Protein 3V9M (pdb70)

B-factor: mean 18.94, std 10.43, range [4.19, 81.64]

Sequence (236 aa):
NLIQFGNMIQCANKGSRPSLDYADYGCYCGWGGSGTPVDELDRCCQVHDNCYEQAGKKGCFPKLTLYSWKCTGNVPTCNSKPGCKSFVCACDAAAAKCFAKAPYKKENYNIDTKKRCKNLIQFGNMIQCANKGSRPSLDYADYGCYCGWGGSGTPVDELDRCCQVHDNCYEQAGKKGCFPKLTLYSWKCTGNVPTCNSKPGCKSFVCACDAAAAKCFAKAPYKKENYNIDTKKRCK

Structure (mmCIF, N/CA/C/O backbone):
data_3V9M
#
_entry.id   3V9M
#
_cell.length_a   82.380
_cell.length_b   82.380
_cell.length_c   28.900
_cell.angle_alpha   90.00
_cell.angle_beta   90.00
_cell.angle_gamma   120.00
#
_symmetry.space_group_name_H-M   'P 31'
#
loop_
_entity.id
_entity.type
_entity.pdbx_description
1 polymer 'Phospholipase A2 isozyme PA-11'
2 non-polymer 1,2-ETHANEDIOL
3 non-polymer 'SULFATE ION'
4 non-polymer 'CALCIUM ION'
5 non-polymer DI(HYDROXYETHYL)ETHER
6 water water
#
loop_
_atom_site.group_PDB
_atom_site.id
_atom_site.type_symbol
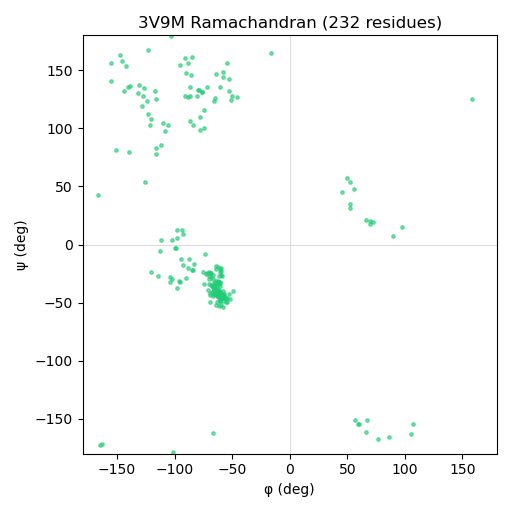_atom_site.label_atom_id
_atom_site.label_alt_id
_atom_site.label_comp_id
_atom_site.label_asym_id
_atom_site.label_entity_id
_atom_site.label_seq_id
_atom_site.pdbx_PDB_ins_code
_atom_site.Cartn_x
_atom_site.Cartn_y
_atom_site.Cartn_z
_atom_site.occupancy
_atom_site.B_iso_or_equiv
_atom_site.auth_seq_id
_atom_site.auth_comp_id
_atom_site.auth_asym_id
_atom_site.auth_atom_id
_atom_site.pdbx_PDB_model_num
ATOM 1 N N . ASN A 1 1 ? 1.819 17.547 2.869 1.00 11.36 1 ASN A N 1
ATOM 2 C CA . ASN A 1 1 ? 1.322 17.747 4.228 1.00 11.86 1 ASN A CA 1
ATOM 3 C C . ASN A 1 1 ? 1.903 19.025 4.832 1.00 13.25 1 ASN A C 1
ATOM 4 O O . ASN A 1 1 ? 2.778 19.651 4.225 1.00 13.34 1 ASN A O 1
ATOM 9 N N . LEU A 1 2 ? 1.424 19.429 6.009 1.00 10.75 2 LEU A N 1
ATOM 10 C CA . LEU A 1 2 ? 1.827 20.725 6.553 1.00 14.09 2 LEU A CA 1
ATOM 11 C C . LEU A 1 2 ? 3.337 20.857 6.793 1.00 13.03 2 LEU A C 1
ATOM 12 O O . LEU A 1 2 ? 3.893 21.934 6.605 1.00 15.49 2 LEU A O 1
ATOM 17 N N . ILE A 1 3 ? 3.997 19.778 7.211 1.00 12.90 3 ILE A N 1
ATOM 18 C CA . ILE A 1 3 ? 5.460 19.806 7.351 1.00 9.83 3 ILE A CA 1
ATOM 19 C C . ILE A 1 3 ? 6.167 20.108 6.013 1.00 9.51 3 ILE A C 1
ATOM 20 O O . ILE A 1 3 ? 7.062 20.954 5.945 1.00 10.90 3 ILE A O 1
ATOM 25 N N . GLN A 1 4 ? 5.781 19.397 4.960 1.00 11.85 4 GLN A N 1
ATOM 26 C CA . GLN A 1 4 ? 6.311 19.660 3.623 1.00 11.79 4 GLN A CA 1
ATOM 27 C C . GLN A 1 4 ? 6.087 21.104 3.163 1.00 13.57 4 GLN A C 1
ATOM 28 O O . GLN A 1 4 ? 6.982 21.732 2.591 1.00 10.24 4 GLN A O 1
ATOM 34 N N . PHE A 1 5 ? 4.891 21.626 3.425 1.00 9.37 5 PHE A N 1
ATOM 35 C CA . PHE A 1 5 ? 4.557 23.002 3.103 1.00 8.88 5 PHE A CA 1
ATOM 36 C C . PHE A 1 5 ? 5.526 23.954 3.806 1.00 10.48 5 PHE A C 1
ATOM 37 O O . PHE A 1 5 ? 5.998 24.917 3.213 1.00 8.93 5 PHE A O 1
ATOM 45 N N . GLY A 1 6 ? 5.813 23.689 5.074 1.00 11.40 6 GLY A N 1
ATOM 46 C CA . GLY A 1 6 ? 6.771 24.496 5.798 1.00 11.62 6 GLY A CA 1
ATOM 47 C C . GLY A 1 6 ? 8.125 24.406 5.124 1.00 12.45 6 GLY A C 1
ATOM 48 O O . GLY A 1 6 ? 8.852 25.385 5.021 1.00 9.91 6 GLY A O 1
ATOM 49 N N . ASN A 1 7 ? 8.477 23.220 4.654 1.00 9.82 7 ASN A N 1
ATOM 50 C CA . ASN A 1 7 ? 9.747 23.078 3.960 1.00 11.39 7 ASN A CA 1
ATOM 51 C C . ASN A 1 7 ? 9.757 23.854 2.643 1.00 9.63 7 ASN A C 1
ATOM 52 O O . ASN A 1 7 ? 10.782 24.431 2.263 1.00 14.07 7 ASN A O 1
ATOM 57 N N . MET A 1 8 ? 8.609 23.902 1.965 1.00 9.78 8 MET A N 1
ATOM 58 C CA . MET A 1 8 ? 8.507 24.654 0.713 1.00 6.52 8 MET A CA 1
ATOM 59 C C . MET A 1 8 ? 8.672 26.144 0.965 1.00 15.95 8 MET A C 1
ATOM 60 O O . MET A 1 8 ? 9.273 26.864 0.168 1.00 9.98 8 MET A O 1
ATOM 65 N N . ILE A 1 9 ? 8.084 26.621 2.052 1.00 12.28 9 ILE A N 1
ATOM 66 C CA . ILE A 1 9 ? 8.201 28.027 2.397 1.00 11.33 9 ILE A CA 1
ATOM 67 C C . ILE A 1 9 ? 9.671 28.430 2.563 1.00 12.49 9 ILE A C 1
ATOM 68 O O . ILE A 1 9 ? 10.111 29.451 2.023 1.00 14.09 9 ILE A O 1
ATOM 73 N N . GLN A 1 10 ? 10.439 27.601 3.272 1.00 9.52 10 GLN A N 1
ATOM 74 C CA . GLN A 1 10 ? 11.868 27.845 3.467 1.00 11.81 10 GLN A CA 1
ATOM 75 C C . GLN A 1 10 ? 12.616 27.770 2.142 1.00 15.77 10 GLN A C 1
ATOM 76 O O . GLN A 1 10 ? 13.587 28.496 1.916 1.00 14.24 10 GLN A O 1
ATOM 82 N N . CYS A 1 11 ? 12.160 26.884 1.261 1.00 11.14 11 CYS A N 1
ATOM 83 C CA . CYS A 1 11 ? 12.767 26.745 -0.053 1.00 11.61 11 CYS A CA 1
ATOM 84 C C . CYS A 1 11 ? 12.659 28.041 -0.852 1.00 13.32 11 CYS A C 1
ATOM 85 O O . CYS A 1 11 ? 13.652 28.556 -1.366 1.00 17.31 11 CYS A O 1
ATOM 88 N N . ALA A 1 12 ? 11.439 28.555 -0.951 1.00 12.77 12 ALA A N 1
ATOM 89 C CA . ALA A 1 12 ? 11.143 29.734 -1.751 1.00 14.24 12 ALA A CA 1
ATOM 90 C C . ALA A 1 12 ? 11.712 31.035 -1.187 1.00 15.50 12 ALA A C 1
ATOM 91 O O . ALA A 1 12 ? 12.084 31.926 -1.947 1.00 17.41 12 ALA A O 1
ATOM 93 N N . ASN A 1 13 ? 11.775 31.153 0.139 1.00 11.44 13 ASN A N 1
ATOM 94 C CA . ASN A 1 13 ? 12.279 32.384 0.760 1.00 15.87 13 ASN A CA 1
ATOM 95 C C . ASN A 1 13 ? 13.752 32.312 1.183 1.00 17.88 13 ASN A C 1
ATOM 96 O O . ASN A 1 13 ? 14.237 33.174 1.924 1.00 19.53 13 ASN A O 1
ATOM 101 N N . LYS A 1 14 ? 14.450 31.283 0.709 1.00 16.36 14 LYS A N 1
ATOM 102 C CA . LYS A 1 14 ? 15.868 31.090 1.016 1.00 21.14 14 LYS A CA 1
ATOM 103 C C . LYS A 1 14 ? 16.146 31.126 2.518 1.00 21.12 14 LYS A C 1
ATOM 104 O O . LYS A 1 14 ? 17.219 31.550 2.956 1.00 21.16 14 LYS A O 1
ATOM 110 N N . GLY A 1 15 ? 15.166 30.675 3.295 1.00 16.89 15 GLY A N 1
ATOM 111 C CA . GLY A 1 15 ? 15.297 30.545 4.733 1.00 16.91 15 GLY A CA 1
ATOM 112 C C . GLY A 1 15 ? 15.292 31.872 5.466 1.00 22.12 15 GLY A C 1
ATOM 113 O O . GLY A 1 15 ? 15.732 31.954 6.611 1.00 26.60 15 GLY A O 1
ATOM 114 N N . SER A 1 16 ? 14.783 32.914 4.817 1.00 20.69 16 SER A N 1
ATOM 115 C CA . SER A 1 16 ? 14.852 34.256 5.388 1.00 17.83 16 SER A CA 1
ATOM 116 C C . SER A 1 16 ? 13.861 34.482 6.528 1.00 17.33 16 SER A C 1
ATOM 117 O O . SER A 1 16 ? 14.072 35.340 7.378 1.00 22.01 16 SER A O 1
ATOM 120 N N . ARG A 1 17 ? 12.784 33.705 6.554 1.00 15.62 17 ARG A N 1
ATOM 121 C CA . ARG A 1 17 ? 11.778 33.842 7.597 1.00 16.89 17 ARG A CA 1
ATOM 122 C C . ARG A 1 17 ? 11.203 32.487 7.999 1.00 16.17 17 ARG A C 1
ATOM 123 O O . ARG A 1 17 ? 10.823 31.691 7.142 1.00 16.58 17 ARG A O 1
ATOM 131 N N . PRO A 1 18 ? 11.131 32.222 9.311 1.00 16.07 18 PRO A N 1
ATOM 132 C CA . PRO A 1 18 ? 10.612 30.936 9.803 1.00 18.56 18 PRO A CA 1
ATOM 133 C C . PRO A 1 18 ? 9.187 30.664 9.335 1.00 14.91 18 PRO A C 1
ATOM 134 O O . PRO A 1 18 ? 8.387 31.585 9.152 1.00 15.78 18 PRO A O 1
ATOM 138 N N . SER A 1 19 ? 8.870 29.388 9.142 1.00 17.61 19 SER A N 1
ATOM 139 C CA . SER A 1 19 ? 7.563 28.992 8.636 1.00 14.94 19 SER A CA 1
ATOM 140 C C . SER A 1 19 ? 6.442 29.328 9.611 1.00 14.50 19 SER A C 1
ATOM 141 O O . SER A 1 19 ? 5.328 29.681 9.208 1.00 14.26 19 SER A O 1
ATOM 144 N N . LEU A 1 20 ? 6.740 29.210 10.902 1.00 12.73 20 LEU A N 1
ATOM 145 C CA . LEU A 1 20 ? 5.740 29.457 11.927 1.00 12.50 20 LEU A CA 1
ATOM 146 C C . LEU A 1 20 ? 5.191 30.884 11.874 1.00 9.05 20 LEU A C 1
ATOM 147 O O . LEU A 1 20 ? 4.070 31.137 12.313 1.00 11.75 20 LEU A O 1
ATOM 152 N N . ASP A 1 21 ? 5.966 31.811 11.313 1.00 13.77 21 ASP A N 1
ATOM 153 C CA . ASP A 1 21 ? 5.546 33.212 11.244 1.00 12.19 21 ASP A CA 1
ATOM 154 C C . ASP A 1 21 ? 4.296 33.376 10.369 1.00 14.94 21 ASP A C 1
ATOM 155 O O . ASP A 1 21 ? 3.598 34.401 10.444 1.00 12.34 21 ASP A O 1
ATOM 160 N N . TYR A 1 22 ? 4.032 32.362 9.543 1.00 12.64 22 TYR A N 1
ATOM 161 C CA . TYR A 1 22 ? 2.920 32.379 8.592 1.00 9.79 22 TYR A CA 1
ATOM 162 C C . TYR A 1 22 ? 1.726 31.547 9.057 1.00 12.87 22 TYR A C 1
ATOM 163 O O . TYR A 1 22 ? 0.746 31.410 8.335 1.00 18.50 22 TYR A O 1
ATOM 172 N N . ALA A 1 23 ? 1.799 30.992 10.259 1.00 10.32 23 ALA A N 1
ATOM 173 C CA . ALA A 1 23 ? 0.774 30.053 10.703 1.00 12.86 23 ALA A CA 1
ATOM 174 C C . ALA A 1 23 ? -0.412 30.747 11.369 1.00 13.27 23 ALA A C 1
ATOM 175 O O . ALA A 1 23 ? -1.458 30.136 11.601 1.00 15.45 23 ALA A O 1
ATOM 177 N N . ASP A 1 24 ? -0.245 32.027 11.681 1.00 15.45 24 ASP A N 1
ATOM 178 C CA . ASP A 1 24 ? -1.310 32.813 12.289 1.00 11.85 24 ASP A CA 1
ATOM 179 C C . ASP A 1 24 ? -1.118 34.265 11.874 1.00 13.32 24 ASP A C 1
ATOM 180 O O . ASP A 1 24 ? -0.567 35.082 12.614 1.00 12.65 24 ASP A O 1
ATOM 185 N N . TYR A 1 25 ? -1.573 34.586 10.669 1.00 9.74 25 TYR A N 1
ATOM 186 C CA . TYR A 1 25 ? -1.313 35.910 10.115 1.00 11.81 25 TYR A CA 1
ATOM 187 C C . TYR A 1 25 ? -2.545 36.396 9.372 1.00 10.10 25 TYR A C 1
ATOM 188 O O . TYR A 1 25 ? -3.176 35.630 8.645 1.00 8.28 25 TYR A O 1
ATOM 197 N N . GLY A 1 26 ? -2.910 37.661 9.576 1.00 10.42 26 GLY A N 1
ATOM 198 C CA . GLY A 1 26 ? -4.055 38.229 8.886 1.00 11.37 26 GLY A CA 1
ATOM 199 C C . GLY A 1 26 ? -5.332 37.443 9.127 1.00 11.98 26 GLY A C 1
ATOM 200 O O . GLY A 1 26 ? -5.505 36.801 10.171 1.00 12.29 26 GLY A O 1
ATOM 201 N N . CYS A 1 27 ? -6.220 37.483 8.140 1.00 8.79 27 CYS A N 1
ATOM 202 C CA . CYS A 1 27 ? -7.528 36.839 8.217 1.00 12.53 27 CYS A CA 1
ATOM 203 C C . CYS A 1 27 ? -7.534 35.427 7.640 1.00 12.69 27 CYS A C 1
ATOM 204 O O . CYS A 1 27 ? -8.445 34.643 7.936 1.00 11.47 27 CYS A O 1
ATOM 207 N N . TYR A 1 28 ? -6.520 35.095 6.843 1.00 10.93 28 TYR A N 1
ATOM 208 C CA . TYR A 1 28 ? -6.503 33.814 6.123 1.00 10.05 28 TYR A CA 1
ATOM 209 C C . TYR A 1 28 ? -5.346 32.854 6.393 1.00 10.33 28 TYR A C 1
ATOM 210 O O . TYR A 1 28 ? -5.476 31.659 6.134 1.00 14.24 28 TYR A O 1
ATOM 219 N N . CYS A 1 29 ? -4.214 33.368 6.859 1.00 10.28 29 CYS A N 1
ATOM 220 C CA . CYS A 1 29 ? -3.048 32.516 7.107 1.00 7.51 29 CYS A CA 1
ATOM 221 C C . CYS A 1 29 ? -3.253 31.779 8.413 1.00 10.25 29 CYS A C 1
ATOM 222 O O . CYS A 1 29 ? -3.207 32.388 9.477 1.00 11.79 29 CYS A O 1
ATOM 225 N N . GLY A 1 30 ? -3.478 30.472 8.336 1.00 10.10 30 GLY A N 1
ATOM 226 C CA . GLY A 1 30 ? -3.789 29.701 9.526 1.00 16.39 30 GLY A CA 1
ATOM 227 C C . GLY A 1 30 ? -5.250 29.295 9.557 1.00 15.92 30 GLY A C 1
ATOM 228 O O . GLY A 1 30 ? -5.894 29.176 8.512 1.00 11.45 30 GLY A O 1
ATOM 229 N N . TRP A 1 31 ? -5.785 29.068 10.754 1.00 16.22 31 TRP A N 1
ATOM 230 C CA . TRP A 1 31 ? -7.132 28.521 10.851 1.00 18.57 31 TRP A CA 1
ATOM 231 C C . TRP A 1 31 ? -8.200 29.417 10.216 1.00 23.36 31 TRP A C 1
ATOM 232 O O . TRP A 1 31 ? -9.191 28.925 9.675 1.00 17.27 31 TRP A O 1
ATOM 243 N N . GLY A 1 32 ? -7.992 30.727 10.277 1.00 28.83 32 GLY A N 1
ATOM 244 C CA . GLY A 1 32 ? -8.924 31.670 9.683 1.00 31.37 32 GLY A CA 1
ATOM 245 C C . GLY A 1 32 ? -9.204 31.392 8.213 1.00 26.97 32 GLY A C 1
ATOM 246 O O . GLY A 1 32 ? -8.413 30.749 7.522 1.00 24.33 32 GLY A O 1
ATOM 247 N N . GLY A 1 33 ? -10.352 31.864 7.741 1.00 20.23 33 GLY A N 1
ATOM 248 C CA . GLY A 1 33 ? -10.665 31.810 6.332 1.00 20.51 33 GLY A CA 1
ATOM 249 C C . GLY A 1 33 ? -11.848 32.676 5.949 1.00 17.82 33 GLY A C 1
ATOM 250 O O . GLY A 1 33 ? -12.665 32.253 5.139 1.00 24.73 33 GLY A O 1
ATOM 251 N N . SER A 1 34 ? -11.921 33.892 6.493 1.00 14.00 34 SER A N 1
ATOM 252 C CA . SER A 1 34 ? -13.045 34.792 6.213 1.00 17.78 34 SER A CA 1
ATOM 253 C C . SER A 1 34 ? -12.680 36.279 6.173 1.00 23.49 34 SER A C 1
ATOM 254 O O . SER A 1 34 ? -11.682 36.706 6.756 1.00 15.76 34 SER A O 1
ATOM 257 N N . GLY A 1 35 ? -13.523 37.055 5.496 1.00 17.66 35 GLY A N 1
ATOM 258 C CA . GLY A 1 35 ? -13.413 38.502 5.458 1.00 14.72 35 GLY A CA 1
ATOM 259 C C . GLY A 1 35 ? -12.480 38.986 4.367 1.00 11.5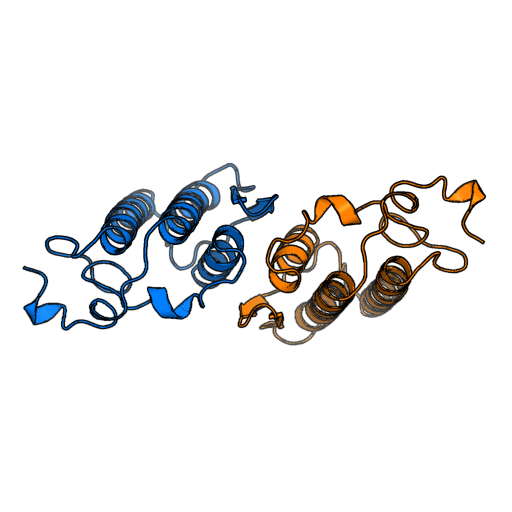0 35 GLY A C 1
ATOM 260 O O . GLY A 1 35 ? -12.110 38.231 3.470 1.00 12.65 35 GLY A O 1
ATOM 261 N N . THR A 1 36 ? -12.089 40.252 4.449 1.00 14.82 36 THR A N 1
ATOM 262 C CA . THR A 1 36 ? -11.167 40.815 3.478 1.00 15.47 36 THR A CA 1
ATOM 263 C C . THR A 1 36 ? -9.742 40.647 3.966 1.00 10.38 36 THR A C 1
ATOM 264 O O . THR A 1 36 ? -9.432 41.019 5.098 1.00 11.45 36 THR A O 1
ATOM 268 N N . PRO A 1 37 ? -8.874 40.083 3.118 1.00 11.46 37 PRO A N 1
ATOM 269 C CA . PRO A 1 37 ? -7.466 39.925 3.498 1.00 10.38 37 PRO A CA 1
ATOM 270 C C . PRO A 1 37 ? -6.863 41.275 3.842 1.00 11.45 37 PRO A C 1
ATOM 271 O O . PRO A 1 37 ? -7.198 42.284 3.222 1.00 11.53 37 PRO A O 1
ATOM 275 N N . VAL A 1 38 ? -5.979 41.293 4.828 1.00 9.29 38 VAL A N 1
ATOM 276 C CA . VAL A 1 38 ? -5.510 42.562 5.377 1.00 12.46 38 VAL A CA 1
ATOM 277 C C . VAL A 1 38 ? -4.368 43.172 4.567 1.00 13.05 38 VAL A C 1
ATOM 278 O O . VAL A 1 38 ? -4.122 44.374 4.657 1.00 11.62 38 VAL A O 1
ATOM 282 N N . ASP A 1 39 ? -3.662 42.346 3.797 1.00 10.02 39 ASP A N 1
ATOM 283 C CA . ASP A 1 39 ? -2.523 42.834 3.017 1.00 10.66 39 ASP A CA 1
ATOM 284 C C . ASP A 1 39 ? -2.119 41.860 1.912 1.00 10.97 39 ASP A C 1
ATOM 285 O O . ASP A 1 39 ? -2.821 40.887 1.664 1.00 10.73 39 ASP A O 1
ATOM 290 N N . GLU A 1 40 ? -0.996 42.119 1.245 1.00 8.63 40 GLU A N 1
ATOM 291 C CA . GLU A 1 40 ? -0.550 41.254 0.144 1.00 9.76 40 GLU A CA 1
ATOM 292 C C . GLU A 1 40 ? -0.267 39.804 0.585 1.00 12.16 40 GLU A C 1
ATOM 293 O O . GLU A 1 40 ? -0.657 38.844 -0.088 1.00 12.33 40 GLU A O 1
ATOM 299 N N . LEU A 1 41 ? 0.420 39.640 1.710 1.00 14.60 41 LEU A N 1
ATOM 300 C CA . LEU A 1 41 ? 0.682 38.300 2.203 1.00 12.89 41 LEU A CA 1
ATOM 301 C C . LEU A 1 41 ? -0.641 37.584 2.508 1.00 8.90 41 LEU A C 1
ATOM 302 O O . LEU A 1 41 ? -0.839 36.427 2.154 1.00 8.06 41 LEU A O 1
ATOM 307 N N . ASP A 1 42 ? -1.554 38.289 3.158 1.00 8.27 42 ASP A N 1
ATOM 308 C CA . ASP A 1 42 ? -2.823 37.672 3.529 1.00 7.68 42 ASP A CA 1
ATOM 309 C C . ASP A 1 42 ? -3.591 37.230 2.270 1.00 11.79 42 ASP A C 1
ATOM 310 O O . ASP A 1 42 ? -4.280 36.206 2.286 1.00 13.83 42 ASP A O 1
ATOM 315 N N . ARG A 1 43 ? -3.458 37.984 1.183 1.00 8.69 43 ARG A N 1
ATOM 316 C CA . ARG A 1 43 ? -4.069 37.569 -0.092 1.00 4.70 43 ARG A CA 1
ATOM 317 C C . ARG A 1 43 ? -3.513 36.225 -0.601 1.00 11.83 43 ARG A C 1
ATOM 318 O O . ARG A 1 43 ? -4.268 35.397 -1.115 1.00 13.40 43 ARG A O 1
ATOM 326 N N . CYS A 1 44 ? -2.211 36.005 -0.453 1.00 13.04 44 CYS A N 1
ATOM 327 C CA . CYS A 1 44 ? -1.625 34.69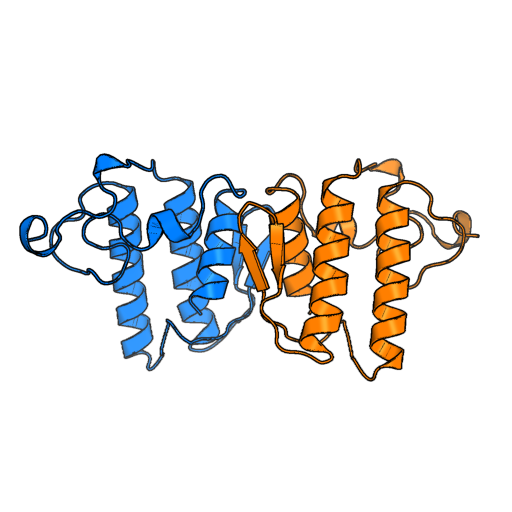5 -0.756 1.00 14.29 44 CYS A CA 1
ATOM 328 C C . CYS A 1 44 ? -2.367 33.591 -0.015 1.00 12.16 44 CYS A C 1
ATOM 329 O O . CYS A 1 44 ? -2.630 32.524 -0.566 1.00 14.19 44 CYS A O 1
ATOM 332 N N . CYS A 1 45 ? -2.693 33.841 1.252 1.00 15.15 45 CYS A N 1
ATOM 333 C CA . CYS A 1 45 ? -3.290 32.803 2.082 1.00 12.93 45 CYS A CA 1
ATOM 334 C C . CYS A 1 45 ? -4.735 32.566 1.704 1.00 9.11 45 CYS A C 1
ATOM 335 O O . CYS A 1 45 ? -5.229 31.444 1.794 1.00 12.86 45 CYS A O 1
ATOM 338 N N . GLN A 1 46 ? -5.416 33.636 1.298 1.00 11.02 46 GLN A N 1
ATOM 339 C CA . GLN A 1 46 ? -6.758 33.519 0.754 1.00 10.10 46 GLN A CA 1
ATOM 340 C C . GLN A 1 46 ? -6.781 32.596 -0.465 1.00 10.78 46 GLN A C 1
ATOM 341 O O . GLN A 1 46 ? -7.649 31.726 -0.560 1.00 13.33 46 GLN A O 1
ATOM 347 N N . VAL A 1 47 ? -5.859 32.808 -1.404 1.00 9.22 47 VAL A N 1
ATOM 348 C CA . VAL A 1 47 ? -5.748 31.951 -2.593 1.00 11.12 47 VAL A CA 1
ATOM 349 C C . VAL A 1 47 ? -5.475 30.496 -2.191 1.00 13.30 47 VAL A C 1
ATOM 350 O O . VAL A 1 47 ? -6.051 29.561 -2.752 1.00 12.50 47 VAL A O 1
ATOM 354 N N . HIS A 1 48 ? -4.590 30.315 -1.213 1.00 9.43 48 HIS A N 1
ATOM 355 C CA . HIS A 1 48 ? -4.235 28.987 -0.707 1.00 9.97 48 HIS A CA 1
ATOM 356 C C . HIS A 1 48 ? -5.419 28.293 -0.016 1.00 11.68 48 HIS A C 1
ATOM 357 O O . HIS A 1 48 ? -5.588 27.079 -0.139 1.00 11.84 48 HIS A O 1
ATOM 364 N N . ASP A 1 49 ? -6.226 29.061 0.720 1.00 8.62 49 ASP A N 1
ATOM 365 C CA . ASP A 1 49 ? -7.434 28.528 1.352 1.00 9.97 49 ASP A CA 1
ATOM 366 C C . ASP A 1 49 ? -8.396 28.049 0.261 1.00 9.16 49 ASP A C 1
ATOM 367 O O . ASP A 1 49 ? -9.015 26.983 0.377 1.00 10.32 49 ASP A O 1
ATOM 372 N N . ASN A 1 50 ? -8.538 28.852 -0.793 1.00 11.94 50 ASN A N 1
ATOM 373 C CA . ASN A 1 50 ? -9.411 28.499 -1.902 1.00 15.09 50 ASN A CA 1
ATOM 374 C C . ASN A 1 50 ? -8.929 27.201 -2.543 1.00 14.44 50 ASN A C 1
ATOM 375 O O . ASN A 1 50 ? -9.731 26.320 -2.882 1.00 13.79 50 ASN A O 1
ATOM 380 N N . CYS A 1 51 ? -7.613 27.079 -2.679 1.00 9.69 51 CYS A N 1
ATOM 381 C CA . CYS A 1 51 ? -7.004 25.901 -3.281 1.00 9.12 51 CYS A CA 1
ATOM 382 C C . CYS A 1 51 ? -7.260 24.678 -2.406 1.00 8.38 51 CYS A C 1
ATOM 383 O O . CYS A 1 51 ? -7.574 23.591 -2.896 1.00 10.53 51 CYS A O 1
ATOM 386 N N . TYR A 1 52 ? -7.151 24.863 -1.095 1.00 10.21 52 TYR A N 1
ATOM 387 C CA . TYR A 1 52 ? -7.392 23.751 -0.181 1.00 9.28 52 TYR A CA 1
ATOM 388 C C . TYR A 1 52 ? -8.856 23.325 -0.199 1.00 7.83 52 TYR A C 1
ATOM 389 O O . TYR A 1 52 ? -9.160 22.140 -0.069 1.00 11.36 52 TYR A O 1
ATOM 398 N N . GLU A 1 53 ? -9.764 24.282 -0.352 1.00 11.18 53 GLU A N 1
ATOM 399 C CA . GLU A 1 53 ? -11.180 23.950 -0.453 1.00 15.98 53 GLU A CA 1
ATOM 400 C C . GLU A 1 53 ? -11.437 23.124 -1.711 1.00 16.08 53 GLU A C 1
ATOM 401 O O . GLU A 1 53 ? -12.197 22.151 -1.689 1.00 16.33 53 GLU A O 1
ATOM 407 N N . GLN A 1 54 ? -10.790 23.507 -2.809 1.00 13.28 54 GLN A N 1
ATOM 408 C CA . GLN A 1 54 ? -10.881 22.742 -4.047 1.00 11.95 54 GLN A CA 1
ATOM 409 C C . GLN A 1 54 ? -10.329 21.320 -3.882 1.00 10.37 54 GLN A C 1
ATOM 410 O O . GLN A 1 54 ? -10.921 20.363 -4.378 1.00 11.82 54 GLN A O 1
ATOM 416 N N . ALA A 1 55 ? -9.208 21.186 -3.180 1.00 12.59 55 ALA A N 1
ATOM 417 C CA . ALA A 1 55 ? -8.620 19.871 -2.908 1.00 15.04 55 ALA A CA 1
ATOM 418 C C . ALA A 1 55 ? -9.585 18.973 -2.134 1.00 15.21 55 ALA A C 1
ATOM 419 O O . ALA A 1 55 ? -9.771 17.796 -2.468 1.00 12.94 55 ALA A O 1
ATOM 421 N N . GLY A 1 56 ? -10.198 19.536 -1.098 1.00 13.36 56 GLY A N 1
ATOM 422 C CA . GLY A 1 56 ? -11.188 18.821 -0.321 1.00 12.15 56 GLY A CA 1
ATOM 423 C C . GLY A 1 56 ? -12.314 18.333 -1.204 1.00 11.53 56 GLY A C 1
ATOM 424 O O . GLY A 1 56 ? -12.739 17.189 -1.106 1.00 11.19 56 GLY A O 1
ATOM 425 N N . LYS A 1 57 ? -12.802 19.207 -2.077 1.00 12.09 57 LYS A N 1
ATOM 426 C CA . LYS A 1 57 ? -13.915 18.847 -2.950 1.00 11.00 57 LYS A CA 1
ATOM 427 C C . LYS A 1 57 ? -13.500 17.767 -3.960 1.00 10.79 57 LYS A C 1
ATOM 428 O O . LYS A 1 57 ? -14.340 16.992 -4.424 1.00 11.75 57 LYS A O 1
ATOM 434 N N . LYS A 1 58 ? -12.204 17.718 -4.277 1.00 9.54 58 LYS A N 1
ATOM 435 C CA . LYS A 1 58 ? -11.617 16.625 -5.066 1.00 12.43 58 LYS A CA 1
ATOM 436 C C . LYS A 1 58 ? -11.496 15.337 -4.242 1.00 16.67 58 LYS A C 1
ATOM 437 O O . LYS A 1 58 ? -11.155 14.277 -4.776 1.00 22.63 58 LYS A O 1
ATOM 443 N N . GLY A 1 59 ? -11.763 15.442 -2.940 1.00 12.73 59 GLY A N 1
ATOM 444 C CA . GLY A 1 59 ? -11.750 14.303 -2.040 1.00 16.88 59 GLY A CA 1
ATOM 445 C C . GLY A 1 59 ? -10.446 14.164 -1.279 1.00 14.88 59 GLY A C 1
ATOM 446 O O . GLY A 1 59 ? -10.166 13.112 -0.699 1.00 26.02 59 GLY A O 1
ATOM 447 N N . CYS A 1 60 ? -9.649 15.230 -1.281 1.00 15.23 60 CYS A N 1
ATOM 448 C CA . CYS A 1 60 ? -8.340 15.224 -0.628 1.00 13.55 60 CYS A CA 1
ATOM 449 C C . CYS A 1 60 ? -8.396 15.791 0.784 1.00 10.57 60 CYS A C 1
ATOM 450 O O . CYS A 1 60 ? -9.273 16.589 1.112 1.00 13.42 60 CYS A O 1
ATOM 453 N N . PHE A 1 61 ? -7.446 15.365 1.607 1.00 10.96 61 PHE A N 1
ATOM 454 C CA . PHE A 1 61 ? -7.207 15.935 2.925 1.00 13.60 61 PHE A CA 1
ATOM 455 C C . PHE A 1 61 ? -5.856 16.646 2.875 1.00 18.16 61 PHE A C 1
ATOM 456 O O . PHE A 1 61 ? -4.831 16.058 3.201 1.00 11.35 61 PHE A O 1
ATOM 464 N N . PRO A 1 62 ? -5.854 17.917 2.435 1.00 13.38 62 PRO A N 1
ATOM 465 C CA . PRO A 1 62 ? -4.631 18.655 2.082 1.00 11.68 62 PRO A CA 1
ATOM 466 C C . PRO A 1 62 ? -3.607 18.795 3.216 1.00 12.94 62 PRO A C 1
ATOM 467 O O . PRO A 1 62 ? -2.410 18.875 2.948 1.00 13.13 62 PRO A O 1
ATOM 471 N N . LYS A 1 63 ? -4.058 18.777 4.466 1.00 12.70 63 LYS A N 1
ATOM 472 C CA . LYS A 1 63 ? -3.120 18.910 5.572 1.00 9.92 63 LYS A CA 1
ATOM 473 C C . LYS A 1 63 ? -2.280 17.635 5.718 1.00 13.50 63 LYS A C 1
ATOM 474 O O . LYS A 1 63 ? -1.146 17.663 6.219 1.00 14.84 63 LYS A O 1
ATOM 480 N N . LEU A 1 64 ? -2.846 16.534 5.231 1.00 12.95 64 LEU A N 1
ATOM 481 C CA . LEU A 1 64 ? -2.304 15.190 5.399 1.00 9.27 64 LEU A CA 1
ATOM 482 C C . LEU A 1 64 ? -1.625 14.638 4.146 1.00 12.55 64 LEU A C 1
ATOM 483 O O . LEU A 1 64 ? -0.727 13.810 4.239 1.00 15.49 64 LEU A O 1
ATOM 488 N N . THR A 1 65 ? -2.069 15.089 2.979 1.00 11.77 65 THR A N 1
ATOM 489 C CA . THR A 1 65 ? -1.578 14.552 1.718 1.00 10.36 65 THR A CA 1
ATOM 490 C C . THR A 1 65 ? -0.053 14.524 1.668 1.00 17.45 65 THR A C 1
ATOM 491 O O . THR A 1 65 ? 0.596 15.544 1.890 1.00 15.23 65 THR A O 1
ATOM 495 N N . LEU A 1 66 ? 0.509 13.358 1.351 1.00 16.75 66 LEU A N 1
ATOM 496 C CA . LEU A 1 66 ? 1.955 13.184 1.351 1.00 18.74 66 LEU A CA 1
ATOM 497 C C . LEU A 1 66 ? 2.468 13.077 -0.079 1.00 17.13 66 LEU A C 1
ATOM 498 O O . LEU A 1 66 ? 2.422 12.013 -0.694 1.00 15.57 66 LEU A O 1
ATOM 503 N N . TYR A 1 67 ? 2.945 14.197 -0.605 1.00 11.23 67 TYR A N 1
ATOM 504 C CA . TYR A 1 67 ? 3.359 14.280 -2.000 1.00 13.20 67 TYR A CA 1
ATOM 505 C C . TYR A 1 67 ? 4.869 14.206 -2.169 1.00 8.01 67 TYR A C 1
ATOM 506 O O . TYR A 1 67 ? 5.606 14.042 -1.195 1.00 11.21 67 TYR A O 1
ATOM 515 N N . SER A 1 68 ? 5.321 14.306 -3.416 1.00 10.88 68 SER A N 1
ATOM 516 C CA . SER A 1 68 ? 6.743 14.382 -3.727 1.00 11.75 68 SER A CA 1
ATOM 517 C C . SER A 1 68 ? 7.059 15.718 -4.373 1.00 10.43 68 SER A C 1
ATOM 518 O O . SER A 1 68 ? 6.427 16.106 -5.361 1.00 13.78 68 SER A O 1
ATOM 521 N N . TRP A 1 69 ? 8.020 16.436 -3.787 1.00 14.47 69 TRP A N 1
ATOM 522 C CA . TRP A 1 69 ? 8.401 17.762 -4.276 1.00 17.32 69 TRP A CA 1
ATOM 523 C C . TRP A 1 69 ? 9.918 17.974 -4.164 1.00 11.41 69 TRP A C 1
ATOM 524 O O . TRP A 1 69 ? 10.579 17.365 -3.317 1.00 11.31 69 TRP A O 1
ATOM 535 N N . LYS A 1 70 ? 10.455 18.836 -5.026 1.00 9.93 70 LYS A N 1
ATOM 536 C CA . LYS A 1 70 ? 11.879 19.175 -5.023 1.00 10.76 70 LYS A CA 1
ATOM 537 C C . LYS A 1 70 ? 12.086 20.686 -4.958 1.00 14.79 70 LYS A C 1
ATOM 538 O O . LYS A 1 70 ? 11.443 21.449 -5.681 1.00 12.00 70 LYS A O 1
ATOM 544 N N . CYS A 1 71 ? 12.997 21.122 -4.102 1.00 10.61 71 CYS A N 1
ATOM 545 C CA . CYS A 1 71 ? 13.404 22.515 -4.124 1.00 13.42 71 CYS A CA 1
ATOM 546 C C . CYS A 1 71 ? 14.481 22.661 -5.190 1.00 16.58 71 CYS A C 1
ATOM 547 O O . CYS A 1 71 ? 15.636 22.279 -4.983 1.00 16.01 71 CYS A O 1
ATOM 550 N N . THR A 1 72 ? 14.090 23.197 -6.341 1.00 12.30 72 THR A N 1
ATOM 551 C CA . THR A 1 72 ? 14.992 23.316 -7.473 1.00 12.50 72 THR A CA 1
ATOM 552 C C . THR A 1 72 ? 15.370 24.770 -7.735 1.00 12.69 72 THR A C 1
ATOM 553 O O . THR A 1 72 ? 14.575 25.543 -8.265 1.00 18.36 72 THR A O 1
ATOM 557 N N . GLY A 1 73 ? 16.591 25.135 -7.358 1.00 16.28 73 GLY A N 1
ATOM 558 C CA . GLY A 1 73 ? 17.037 26.507 -7.509 1.00 22.13 73 GLY A CA 1
ATOM 559 C C . GLY A 1 73 ? 16.116 27.496 -6.813 1.00 17.35 73 GLY A C 1
ATOM 560 O O . GLY A 1 73 ? 15.722 28.514 -7.394 1.00 24.76 73 GLY A O 1
ATOM 561 N N . ASN A 1 74 ? 15.779 27.193 -5.562 1.00 13.85 74 ASN A N 1
ATOM 562 C CA . ASN A 1 74 ? 14.940 28.051 -4.734 1.00 13.86 74 ASN A CA 1
ATOM 563 C C . ASN A 1 74 ? 13.479 28.120 -5.174 1.00 17.42 74 ASN A C 1
ATOM 564 O O . ASN A 1 74 ? 12.745 29.027 -4.770 1.00 19.32 74 ASN A O 1
ATOM 569 N N . VAL A 1 75 ? 13.064 27.148 -5.984 1.00 11.87 75 VAL A N 1
ATOM 570 C CA . VAL A 1 75 ? 11.685 27.063 -6.471 1.00 14.26 75 VAL A CA 1
ATOM 571 C C . VAL A 1 75 ? 11.051 25.717 -6.105 1.00 13.81 75 VAL A C 1
ATOM 572 O O . VAL A 1 75 ? 11.478 24.671 -6.604 1.00 11.64 75 VAL A O 1
ATOM 576 N N . PRO A 1 76 ? 10.046 25.733 -5.214 1.00 13.41 76 PRO A N 1
ATOM 577 C CA . PRO A 1 76 ? 9.401 24.466 -4.853 1.00 15.51 76 PRO A CA 1
ATOM 578 C C . PRO A 1 76 ? 8.669 23.898 -6.062 1.00 14.45 76 PRO A C 1
ATOM 579 O O . PRO A 1 76 ? 7.817 24.570 -6.645 1.00 17.11 76 PRO A O 1
ATOM 583 N N . THR A 1 77 ? 9.015 22.667 -6.428 1.00 16.22 77 THR A N 1
ATOM 584 C CA . THR A 1 77 ? 8.551 22.048 -7.664 1.00 14.64 77 THR A CA 1
ATOM 585 C C . THR A 1 77 ? 7.927 20.698 -7.387 1.00 12.93 77 THR A C 1
ATOM 586 O O . THR A 1 77 ? 8.539 19.849 -6.744 1.00 15.93 77 THR A O 1
ATOM 590 N N . CYS A 1 78 ? 6.710 20.488 -7.877 1.00 11.76 78 CYS A N 1
ATOM 591 C CA . CYS A 1 78 ? 6.024 19.226 -7.632 1.00 15.20 78 CYS A CA 1
ATOM 592 C C . CYS A 1 78 ? 6.490 18.109 -8.559 1.00 13.07 78 CYS A C 1
ATOM 593 O O . CYS A 1 78 ? 6.589 18.293 -9.772 1.00 18.77 78 CYS A O 1
ATOM 596 N N . ASN A 1 79 ? 6.767 16.950 -7.963 1.00 15.91 79 ASN A N 1
ATOM 597 C CA . ASN A 1 79 ? 7.163 15.749 -8.684 1.00 18.17 79 ASN A CA 1
ATOM 598 C C . ASN A 1 79 ? 5.973 14.820 -8.884 1.00 24.55 79 ASN A C 1
ATOM 599 O O . ASN A 1 79 ? 5.838 14.170 -9.921 1.00 28.72 79 ASN A O 1
ATOM 604 N N . SER A 1 80 ? 5.108 14.758 -7.880 1.00 17.14 80 SER A N 1
ATOM 605 C CA . SER A 1 80 ? 3.847 14.036 -8.006 1.00 10.25 80 SER A CA 1
ATOM 606 C C . SER A 1 80 ? 3.097 14.523 -9.238 1.00 20.18 80 SER A C 1
ATOM 607 O O . SER A 1 80 ? 2.949 15.729 -9.444 1.00 22.33 80 SER A O 1
ATOM 610 N N . LYS A 1 81 ? 2.618 13.580 -10.040 1.00 24.77 81 LYS A N 1
ATOM 611 C CA . LYS A 1 81 ? 1.955 13.907 -11.296 1.00 36.87 81 LYS A CA 1
ATOM 612 C C . LYS A 1 81 ? 0.431 13.777 -11.237 1.00 37.32 81 LYS A C 1
ATOM 613 O O . LYS A 1 81 ? -0.282 14.504 -11.935 1.00 36.44 81 LYS A O 1
ATOM 619 N N . PRO A 1 82 ? -0.075 12.837 -10.426 1.00 31.84 82 PRO A N 1
ATOM 620 C CA . PRO A 1 82 ? -1.527 12.656 -10.422 1.00 29.45 82 PRO A CA 1
ATOM 621 C C . PRO A 1 82 ? -2.217 12.813 -9.060 1.00 23.87 82 PRO A C 1
ATOM 622 O O . PRO A 1 82 ? -1.572 12.860 -8.008 1.00 21.50 82 PRO A O 1
ATOM 626 N N . GLY A 1 83 ? -3.545 12.902 -9.118 1.00 22.55 83 GLY A N 1
ATOM 627 C CA . GLY A 1 83 ? -4.414 12.786 -7.965 1.00 19.09 83 GLY A CA 1
ATOM 628 C C . GLY A 1 83 ? -4.311 13.894 -6.943 1.00 20.56 83 GLY A C 1
ATOM 629 O O . GLY A 1 83 ? -3.990 15.043 -7.251 1.00 21.83 83 GLY A O 1
ATOM 630 N N . CYS A 1 84 ? -4.591 13.534 -5.701 1.00 10.79 84 CYS A N 1
ATOM 631 C CA . CYS A 1 84 ? -4.511 14.482 -4.603 1.00 10.19 84 CYS A CA 1
ATOM 632 C C . CYS A 1 84 ? -3.088 14.949 -4.357 1.00 12.11 84 CYS A C 1
ATOM 633 O O . CYS A 1 84 ? -2.860 16.114 -4.047 1.00 12.07 84 CYS A O 1
ATOM 636 N N . LYS A 1 85 ? -2.128 14.044 -4.498 1.00 15.39 85 LYS A N 1
ATOM 637 C CA . LYS A 1 85 ? -0.732 14.431 -4.320 1.00 11.71 85 LYS A CA 1
ATOM 638 C C . LYS A 1 85 ? -0.282 15.572 -5.244 1.00 12.52 85 LYS A C 1
ATOM 639 O O . LYS A 1 85 ? 0.374 16.513 -4.804 1.00 13.12 85 LYS A O 1
ATOM 645 N N . SER A 1 86 ? -0.622 15.499 -6.522 1.00 11.98 86 SER A N 1
ATOM 646 C CA . SER A 1 86 ? -0.189 16.548 -7.433 1.00 14.26 86 SER A CA 1
ATOM 647 C C . SER A 1 86 ? -0.952 17.842 -7.165 1.00 15.44 86 SER A C 1
ATOM 648 O O . SER A 1 86 ? -0.374 18.931 -7.204 1.00 11.63 86 SER A O 1
ATOM 651 N N . PHE A 1 87 ? -2.244 17.723 -6.870 1.00 13.25 87 PHE A N 1
ATOM 652 C CA . PHE A 1 87 ? -3.074 18.919 -6.706 1.00 13.39 87 PHE A CA 1
ATOM 653 C C . PHE A 1 87 ? -2.714 19.693 -5.447 1.00 12.56 87 PHE A C 1
ATOM 654 O O . PHE A 1 87 ? -2.535 20.915 -5.481 1.00 10.85 87 PHE A O 1
ATOM 662 N N . VAL A 1 88 ? -2.627 18.977 -4.333 1.00 11.24 88 VAL A N 1
ATOM 663 C CA . VAL A 1 88 ? -2.250 19.591 -3.071 1.00 10.79 88 VAL A CA 1
ATOM 664 C C . VAL A 1 88 ? -0.834 20.152 -3.158 1.00 13.70 88 VAL A C 1
ATOM 665 O O . VAL A 1 88 ? -0.559 21.226 -2.621 1.00 11.24 88 VAL A O 1
ATOM 669 N N . CYS A 1 89 ? 0.064 19.439 -3.836 1.00 9.88 89 CYS A N 1
ATOM 670 C CA . CYS A 1 89 ? 1.436 19.936 -3.991 1.00 8.35 89 CYS A CA 1
ATOM 671 C C . CYS A 1 89 ? 1.434 21.290 -4.683 1.00 5.61 89 CYS A C 1
ATOM 672 O O . CYS A 1 89 ? 2.102 22.226 -4.242 1.00 9.52 89 CYS A O 1
ATOM 675 N N . ALA A 1 90 ? 0.665 21.392 -5.765 1.00 9.99 90 ALA A N 1
ATOM 676 C CA . ALA A 1 90 ? 0.555 22.638 -6.513 1.00 15.94 90 ALA A CA 1
ATOM 677 C C . ALA A 1 90 ? 0.057 23.797 -5.642 1.00 12.51 90 ALA A C 1
ATOM 678 O O . ALA A 1 90 ? 0.593 24.905 -5.715 1.00 13.15 90 ALA A O 1
ATOM 680 N N . CYS A 1 91 ? -0.963 23.540 -4.822 1.00 9.57 91 CYS A N 1
ATOM 681 C CA . CYS A 1 91 ? -1.467 24.545 -3.881 1.00 8.98 91 CYS A CA 1
ATOM 682 C C . CYS A 1 91 ? -0.352 25.073 -3.006 1.00 12.62 91 CYS A C 1
ATOM 683 O O . CYS A 1 91 ? -0.193 26.287 -2.822 1.00 12.91 91 CYS A O 1
ATOM 686 N N . ASP A 1 92 ? 0.401 24.145 -2.429 1.00 10.43 92 ASP A N 1
ATOM 687 C CA . ASP A 1 92 ? 1.489 24.508 -1.517 1.00 9.22 92 ASP A CA 1
ATOM 688 C C . ASP A 1 92 ? 2.625 25.242 -2.228 1.00 11.49 92 ASP A C 1
ATOM 689 O O . ASP A 1 92 ? 3.116 26.254 -1.731 1.00 10.26 92 ASP A O 1
ATOM 694 N N . ALA A 1 93 ? 3.027 24.752 -3.400 1.00 14.09 93 ALA A N 1
ATOM 695 C CA . ALA A 1 93 ? 4.123 25.384 -4.135 1.00 10.82 93 ALA A CA 1
ATOM 696 C C . ALA A 1 93 ? 3.786 26.827 -4.481 1.00 13.71 93 ALA A C 1
ATOM 697 O O . ALA A 1 93 ? 4.631 27.724 -4.348 1.00 13.73 93 ALA A O 1
ATOM 699 N N . ALA A 1 94 ? 2.554 27.047 -4.933 1.00 10.34 94 ALA A N 1
ATOM 700 C CA . ALA A 1 94 ? 2.130 28.383 -5.334 1.00 9.57 94 ALA A CA 1
ATOM 701 C C . ALA A 1 94 ? 2.096 29.353 -4.146 1.00 10.69 94 ALA A C 1
ATOM 702 O O . ALA A 1 94 ? 2.540 30.503 -4.253 1.00 13.22 94 ALA A O 1
ATOM 704 N N . ALA A 1 95 ? 1.576 28.891 -3.013 1.00 10.48 95 ALA A N 1
ATOM 705 C CA . ALA A 1 95 ? 1.580 29.699 -1.803 1.00 9.97 95 ALA A CA 1
ATOM 706 C C . ALA A 1 95 ? 2.999 30.013 -1.338 1.00 12.20 95 ALA A C 1
ATOM 707 O O . ALA A 1 95 ? 3.285 31.154 -0.990 1.00 12.29 95 ALA A O 1
ATOM 709 N N . ALA A 1 96 ? 3.887 29.015 -1.338 1.00 9.41 96 ALA A N 1
ATOM 710 C CA . ALA A 1 96 ? 5.271 29.261 -0.940 1.00 11.33 96 ALA A CA 1
ATOM 711 C C . ALA A 1 96 ? 5.916 30.348 -1.795 1.00 10.72 96 ALA A C 1
ATOM 712 O O . ALA A 1 96 ? 6.589 31.229 -1.270 1.00 11.11 96 ALA A O 1
ATOM 714 N N . LYS A 1 97 ? 5.700 30.301 -3.106 1.00 10.76 97 LYS A N 1
ATOM 715 C CA . LYS A 1 97 ? 6.265 31.323 -3.983 1.00 11.04 97 LYS A CA 1
ATOM 716 C C . LYS A 1 97 ? 5.627 32.682 -3.687 1.00 15.18 97 LYS A C 1
ATOM 717 O O . LYS A 1 97 ? 6.303 33.715 -3.699 1.00 13.92 97 LYS A O 1
ATOM 723 N N . CYS A 1 98 ? 4.319 32.674 -3.431 1.00 11.37 98 CYS A N 1
ATOM 724 C CA . CYS A 1 98 ? 3.589 33.898 -3.113 1.00 17.07 98 CYS A CA 1
ATOM 725 C C . CYS A 1 98 ? 4.103 34.533 -1.814 1.00 14.87 98 CYS A C 1
ATOM 726 O O . CYS A 1 98 ? 4.302 35.756 -1.739 1.00 14.39 98 CYS A O 1
ATOM 729 N N . PHE A 1 99 ? 4.316 33.710 -0.789 1.00 8.13 99 PHE A N 1
ATOM 730 C CA . PHE A 1 99 ? 4.813 34.215 0.494 1.00 8.91 99 PHE A CA 1
ATOM 731 C C . PHE A 1 99 ? 6.176 34.886 0.323 1.00 17.89 99 PHE A C 1
ATOM 732 O O . PHE A 1 99 ? 6.451 35.943 0.913 1.00 16.88 99 PHE A O 1
ATOM 740 N N . ALA A 1 100 ? 7.029 34.271 -0.495 1.00 11.23 100 ALA A N 1
ATOM 741 C CA . ALA A 1 100 ? 8.406 34.738 -0.645 1.00 12.88 100 ALA A CA 1
ATOM 742 C C . ALA A 1 100 ? 8.497 36.105 -1.305 1.00 17.76 100 ALA A C 1
ATOM 743 O O . ALA A 1 100 ? 9.431 36.872 -1.038 1.00 18.92 100 ALA A O 1
ATOM 745 N N . LYS A 1 101 ? 7.533 36.427 -2.162 1.00 15.06 101 LYS A N 1
ATOM 746 C CA . LYS A 1 101 ? 7.570 37.725 -2.830 1.00 18.47 101 LYS A CA 1
ATOM 747 C C . LYS A 1 101 ? 6.738 38.799 -2.110 1.00 12.77 101 LYS A C 1
ATOM 748 O O . LYS A 1 101 ? 6.873 39.990 -2.391 1.00 16.66 101 LYS A O 1
ATOM 754 N N . ALA A 1 102 ? 5.911 38.379 -1.155 1.00 7.08 102 ALA A N 1
ATOM 755 C CA . ALA A 1 102 ? 5.088 39.319 -0.394 1.00 9.89 102 ALA A CA 1
ATOM 756 C C . ALA A 1 102 ? 5.839 39.899 0.800 1.00 11.61 102 ALA A C 1
ATOM 757 O O . ALA A 1 102 ? 6.682 39.236 1.396 1.00 14.12 102 ALA A O 1
ATOM 759 N N . PRO A 1 103 ? 5.559 41.165 1.127 1.00 12.23 103 PRO A N 1
ATOM 760 C CA . PRO A 1 103 ? 6.197 41.766 2.301 1.00 10.81 103 PRO A CA 1
ATOM 761 C C . PRO A 1 103 ? 5.515 41.316 3.581 1.00 13.35 103 PRO A C 1
ATOM 762 O O . PRO A 1 103 ? 4.286 41.328 3.659 1.00 20.81 103 PRO A O 1
ATOM 766 N N . TYR A 1 104 ? 6.311 40.914 4.565 1.00 15.26 104 TYR A N 1
ATOM 767 C CA . TYR A 1 104 ? 5.784 40.480 5.845 1.00 11.66 104 TYR A CA 1
ATOM 768 C C . TYR A 1 104 ? 5.632 41.688 6.761 1.00 11.77 104 TYR A C 1
ATOM 769 O O . TYR A 1 104 ? 6.584 42.439 6.963 1.00 14.18 104 TYR A O 1
ATOM 778 N N . LYS A 1 105 ? 4.441 41.864 7.317 1.00 10.66 105 LYS A N 1
ATOM 779 C CA . LYS A 1 105 ? 4.158 43.001 8.185 1.00 8.13 105 LYS A CA 1
ATOM 780 C C . LYS A 1 105 ? 3.722 42.495 9.563 1.00 11.05 105 LYS A C 1
ATOM 781 O O . LYS A 1 105 ? 2.583 42.071 9.753 1.00 9.96 105 LYS A O 1
ATOM 787 N N . LYS A 1 106 ? 4.628 42.551 10.534 1.00 9.42 106 LYS A N 1
ATOM 788 C CA . LYS A 1 106 ? 4.370 41.903 11.809 1.00 11.28 106 LYS A CA 1
ATOM 789 C C . LYS A 1 106 ? 3.122 42.419 12.535 1.00 13.32 106 LYS A C 1
ATOM 790 O O . LYS A 1 106 ? 2.557 41.704 13.355 1.00 12.20 106 LYS A O 1
ATOM 796 N N . GLU A 1 107 ? 2.697 43.640 12.225 1.00 12.47 107 GLU A N 1
ATOM 797 C CA . GLU A 1 107 ? 1.483 44.203 12.813 1.00 12.49 107 GLU A CA 1
ATOM 798 C C . GLU A 1 107 ? 0.253 43.366 12.432 1.00 12.50 107 GLU A C 1
ATOM 799 O O . GLU A 1 107 ? -0.795 43.446 13.079 1.00 13.13 107 GLU A O 1
ATOM 805 N N . ASN A 1 108 ? 0.380 42.564 11.381 1.00 10.15 108 ASN A N 1
ATOM 806 C CA . ASN A 1 108 ? -0.736 41.721 10.934 1.00 11.42 108 ASN A CA 1
ATOM 807 C C . ASN A 1 108 ? -0.614 40.287 11.417 1.00 14.85 108 ASN A C 1
ATOM 808 O O . ASN A 1 108 ? -1.484 39.456 11.160 1.00 16.15 108 ASN A O 1
ATOM 813 N N . TYR A 1 109 ? 0.483 39.982 12.094 1.00 8.63 109 TYR A N 1
ATOM 814 C CA . TYR A 1 109 ? 0.621 38.672 12.715 1.00 6.78 109 TYR A CA 1
ATOM 815 C C . TYR A 1 109 ? -0.291 38.541 13.938 1.00 11.41 109 TYR A C 1
ATOM 816 O O . TYR A 1 109 ? -0.380 39.446 14.773 1.00 11.96 109 TYR A O 1
ATOM 825 N N . ASN A 1 110 ? -0.968 37.402 14.030 1.00 13.04 110 ASN A N 1
ATOM 826 C CA . ASN A 1 110 ? -1.777 37.087 15.199 1.00 13.07 110 ASN A CA 1
ATOM 827 C C . ASN A 1 110 ? -2.770 38.203 15.544 1.00 16.50 110 ASN A C 1
ATOM 828 O O . ASN A 1 110 ? -2.803 38.692 16.672 1.00 16.21 110 ASN A O 1
ATOM 833 N N . ILE A 1 111 ? -3.577 38.612 14.572 1.00 17.79 111 ILE A N 1
ATOM 834 C CA . ILE A 1 111 ? -4.648 39.567 14.854 1.00 10.67 111 ILE A CA 1
ATOM 835 C C . ILE A 1 111 ? -5.892 38.838 15.358 1.00 15.91 111 ILE A C 1
ATOM 836 O O . ILE A 1 111 ? -6.032 37.631 15.170 1.00 21.85 111 ILE A O 1
ATOM 841 N N . ASP A 1 112 ? -6.793 39.566 16.013 1.00 12.54 112 ASP A N 1
ATOM 842 C CA . ASP A 1 112 ? -8.026 38.951 16.503 1.00 13.49 112 ASP A CA 1
ATOM 843 C C . ASP A 1 112 ? -8.987 38.787 15.334 1.00 14.48 112 ASP A C 1
ATOM 844 O O . ASP A 1 112 ? -9.661 39.738 14.946 1.00 14.78 112 ASP A O 1
ATOM 849 N N . THR A 1 113 ? -9.047 37.589 14.764 1.00 13.36 113 THR A N 1
ATOM 850 C CA . THR A 1 113 ? -9.823 37.386 13.550 1.00 14.12 113 THR A CA 1
ATOM 851 C C . THR A 1 113 ? -11.334 37.463 13.780 1.00 17.37 113 THR A C 1
ATOM 852 O O . THR A 1 113 ? -12.087 37.751 12.857 1.00 22.42 113 THR A O 1
ATOM 856 N N . LYS A 1 114 ? -11.778 37.224 15.009 1.00 16.62 114 LYS A N 1
ATOM 857 C CA . LYS A 1 114 ? -13.189 37.405 15.335 1.00 24.04 114 LYS A CA 1
ATOM 858 C C . LYS A 1 114 ? -13.611 38.869 15.183 1.00 22.18 114 LYS A C 1
ATOM 859 O O . LYS A 1 114 ? -14.756 39.159 14.829 1.00 30.32 114 LYS A O 1
ATOM 865 N N . LYS A 1 115 ? -12.672 39.780 15.431 1.00 19.20 115 LYS A N 1
ATOM 866 C CA . LYS A 1 115 ? -12.923 41.220 15.427 1.00 25.43 115 LYS A CA 1
ATOM 867 C C . LYS A 1 115 ? -12.599 41.917 14.110 1.00 31.53 115 LYS A C 1
ATOM 868 O O . LYS A 1 115 ? -13.237 42.909 13.753 1.00 30.00 115 LYS A O 1
ATOM 874 N N . ARG A 1 116 ? -11.596 41.415 13.400 1.00 26.66 116 ARG A N 1
ATOM 875 C CA . ARG A 1 116 ? -11.037 42.151 12.272 1.00 24.23 116 ARG A CA 1
ATOM 876 C C . ARG A 1 116 ? -11.311 41.513 10.915 1.00 23.80 116 ARG A C 1
ATOM 877 O O . ARG A 1 116 ? -10.858 42.019 9.889 1.00 29.08 116 ARG A O 1
ATOM 885 N N . CYS A 1 117 ? -12.071 40.426 10.898 1.00 15.55 117 CYS A N 1
ATOM 886 C CA . CYS A 1 117 ? -12.257 39.689 9.656 1.00 23.12 117 CYS A CA 1
ATOM 887 C C . CYS A 1 117 ? -13.721 39.469 9.276 1.00 31.16 117 CYS A C 1
ATOM 888 O O . CYS A 1 117 ? -14.147 38.338 9.036 1.00 29.03 117 CYS A O 1
ATOM 891 N N . LYS A 1 118 ? -14.465 40.573 9.217 1.00 48.46 118 LYS A N 1
ATOM 892 C CA . LYS A 1 118 ? -15.854 40.602 8.752 1.00 64.44 118 LYS A CA 1
ATOM 893 C C . LYS A 1 118 ? -16.773 41.256 9.780 1.00 71.40 118 LYS A C 1
ATOM 894 O O . LYS A 1 118 ? -16.624 42.437 10.098 1.00 74.72 118 LYS A O 1
ATOM 900 N N . ASN B 1 1 ? 14.894 10.015 1.618 1.00 8.44 1 ASN B N 1
ATOM 901 C CA . ASN B 1 1 ? 15.285 9.605 0.272 1.00 11.55 1 ASN B CA 1
ATOM 902 C C . ASN B 1 1 ? 16.101 10.686 -0.456 1.00 9.78 1 ASN B C 1
ATOM 903 O O . ASN B 1 1 ? 16.345 11.762 0.092 1.00 13.06 1 ASN B O 1
ATOM 908 N N . LEU B 1 2 ? 16.555 10.402 -1.677 1.00 8.93 2 LEU B N 1
ATOM 909 C CA . LEU B 1 2 ? 17.437 11.343 -2.376 1.00 7.80 2 LEU B CA 1
ATOM 910 C C . LEU B 1 2 ? 16.816 12.712 -2.696 1.00 9.49 2 LEU B C 1
ATOM 911 O O . LEU B 1 2 ? 17.499 13.737 -2.658 1.00 11.81 2 LEU B O 1
ATOM 916 N N . ILE B 1 3 ? 15.530 12.726 -3.022 1.00 13.19 3 ILE B N 1
ATOM 917 C CA . ILE B 1 3 ? 14.821 13.988 -3.231 1.00 10.40 3 ILE B CA 1
ATOM 918 C C . ILE B 1 3 ? 14.783 14.830 -1.955 1.00 12.30 3 ILE B C 1
ATOM 919 O O . ILE B 1 3 ? 15.004 16.047 -2.003 1.00 12.23 3 ILE B O 1
ATOM 924 N N . GLN B 1 4 ? 14.524 14.186 -0.817 1.00 11.14 4 GLN B N 1
ATOM 925 C CA . GLN B 1 4 ? 14.595 14.870 0.480 1.00 8.31 4 GLN B CA 1
ATOM 926 C C . GLN B 1 4 ? 15.998 15.406 0.789 1.00 9.29 4 GLN B C 1
ATOM 927 O O . GLN B 1 4 ? 16.146 16.537 1.274 1.00 10.89 4 GLN B O 1
ATOM 933 N N . PHE B 1 5 ? 17.026 14.594 0.539 1.00 10.63 5 PHE B N 1
ATOM 934 C CA . PHE B 1 5 ? 18.411 15.049 0.690 1.00 9.25 5 PHE B CA 1
ATOM 935 C C . PHE B 1 5 ? 18.638 16.355 -0.094 1.00 10.53 5 PHE B C 1
ATOM 936 O O . PHE B 1 5 ? 19.216 17.312 0.427 1.00 10.00 5 PHE B O 1
ATOM 944 N N . GLY B 1 6 ? 18.184 16.392 -1.344 1.00 11.08 6 GLY B N 1
ATOM 945 C CA . GLY B 1 6 ? 18.320 17.594 -2.162 1.00 6.92 6 GLY B CA 1
ATOM 946 C C . GLY B 1 6 ? 17.625 18.784 -1.514 1.00 13.38 6 GLY B C 1
ATOM 947 O O . GLY B 1 6 ? 18.161 19.887 -1.475 1.00 10.84 6 GLY B O 1
ATOM 948 N N . ASN B 1 7 ? 16.417 18.559 -1.017 1.00 9.29 7 ASN B N 1
ATOM 949 C CA . ASN B 1 7 ? 15.703 19.580 -0.264 1.00 8.68 7 ASN B CA 1
ATOM 950 C C . ASN B 1 7 ? 16.510 20.039 0.959 1.00 12.79 7 ASN B C 1
ATOM 951 O O . ASN B 1 7 ? 16.541 21.225 1.282 1.00 14.03 7 ASN B O 1
ATOM 956 N N . MET B 1 8 ? 17.160 19.102 1.640 1.00 9.02 8 MET B N 1
ATOM 957 C CA . MET B 1 8 ? 17.953 19.445 2.825 1.00 10.22 8 MET B CA 1
ATOM 958 C C . MET B 1 8 ? 19.126 20.337 2.459 1.00 14.63 8 MET B C 1
ATOM 959 O O . MET B 1 8 ? 19.454 21.296 3.167 1.00 13.75 8 MET B O 1
ATOM 964 N N . ILE B 1 9 ? 19.774 19.997 1.355 1.00 14.74 9 ILE B N 1
ATOM 965 C CA . ILE B 1 9 ? 20.930 20.754 0.897 1.00 12.12 9 ILE B CA 1
ATOM 966 C C . ILE B 1 9 ? 20.528 22.220 0.716 1.00 12.79 9 ILE B C 1
ATOM 967 O O . ILE B 1 9 ? 21.233 23.123 1.174 1.00 13.03 9 ILE B O 1
ATOM 972 N N . GLN B 1 10 ? 19.381 22.451 0.072 1.00 12.18 10 GLN B N 1
ATOM 973 C CA . GLN B 1 10 ? 18.873 23.813 -0.146 1.00 13.96 10 GLN B CA 1
ATOM 974 C C . GLN B 1 10 ? 18.536 24.522 1.164 1.00 19.29 10 GLN B C 1
ATOM 975 O O . GLN B 1 10 ? 18.784 25.718 1.321 1.00 17.41 10 GLN B O 1
ATOM 981 N N . CYS B 1 11 ? 17.967 23.779 2.107 1.00 15.61 11 CYS B N 1
ATOM 982 C CA . CYS B 1 11 ? 17.689 24.314 3.431 1.00 15.85 11 CYS B CA 1
ATOM 983 C C . CYS B 1 11 ? 18.968 24.813 4.097 1.00 17.35 11 CYS B C 1
ATOM 984 O O . CYS B 1 11 ? 19.044 25.971 4.538 1.00 18.08 11 CYS B O 1
ATOM 987 N N . ALA B 1 12 ? 19.971 23.938 4.164 1.00 13.41 12 ALA B N 1
ATOM 988 C CA . ALA B 1 12 ? 21.206 24.234 4.897 1.00 14.25 12 ALA B CA 1
ATOM 989 C C . ALA B 1 12 ? 22.026 25.373 4.297 1.00 15.51 12 ALA B C 1
ATOM 990 O O . ALA B 1 12 ? 22.634 26.151 5.040 1.00 23.79 12 ALA B O 1
ATOM 992 N N . ASN B 1 13 ? 22.056 25.475 2.969 1.00 10.60 13 ASN B N 1
ATOM 993 C CA . ASN B 1 13 ? 22.824 26.539 2.313 1.00 17.02 13 ASN B CA 1
ATOM 994 C C . ASN B 1 13 ? 22.004 27.795 1.998 1.00 19.75 13 ASN B C 1
ATOM 995 O O . ASN B 1 13 ? 22.455 28.673 1.263 1.00 25.36 13 ASN B O 1
ATOM 1000 N N . LYS B 1 14 ? 20.805 27.869 2.569 1.00 18.15 14 LYS B N 1
ATOM 1001 C CA . LYS B 1 14 ? 19.913 29.014 2.373 1.00 17.64 14 LYS B CA 1
ATOM 1002 C C . LYS B 1 14 ? 19.823 29.430 0.908 1.00 16.58 14 LYS B C 1
ATOM 1003 O O . LYS B 1 14 ? 19.889 30.616 0.578 1.00 16.41 14 LYS B O 1
ATOM 1009 N N . GLY B 1 15 ? 19.677 28.438 0.039 1.00 15.91 15 GLY B N 1
ATOM 1010 C CA . GLY B 1 15 ? 19.420 28.679 -1.368 1.00 18.96 15 GLY B CA 1
ATOM 1011 C C . GLY B 1 15 ? 20.595 29.264 -2.124 1.00 21.50 15 GLY B C 1
ATOM 1012 O O . GLY B 1 15 ? 20.414 29.829 -3.199 1.00 23.27 15 GLY B O 1
ATOM 1013 N N . SER B 1 16 ? 21.801 29.117 -1.576 1.00 16.71 16 SER B N 1
ATOM 1014 C CA . SER B 1 16 ? 23.002 29.665 -2.213 1.00 20.52 16 SER B CA 1
ATOM 1015 C C . SER B 1 16 ? 23.444 28.904 -3.471 1.00 24.84 16 SER B C 1
ATOM 1016 O O . SER B 1 16 ? 24.100 29.471 -4.350 1.00 30.08 16 SER B O 1
ATOM 1019 N N . ARG B 1 17 ? 23.080 27.631 -3.566 1.00 22.23 17 ARG B N 1
ATOM 1020 C CA . ARG B 1 17 ? 23.458 26.816 -4.715 1.00 18.45 17 ARG B CA 1
ATOM 1021 C C . ARG B 1 17 ? 22.467 25.672 -4.892 1.00 20.49 17 ARG B C 1
ATOM 1022 O O . ARG B 1 17 ? 22.031 25.085 -3.909 1.00 19.97 17 ARG B O 1
ATOM 1030 N N . PRO B 1 18 ? 22.116 25.350 -6.147 1.00 20.83 18 PRO B N 1
ATOM 1031 C CA . PRO B 1 18 ? 21.216 24.226 -6.422 1.00 20.87 18 PRO B CA 1
ATOM 1032 C C . PRO B 1 18 ? 21.804 22.879 -6.000 1.00 20.73 18 PRO B C 1
ATOM 1033 O O . PRO B 1 18 ? 23.011 22.659 -6.074 1.00 17.08 18 PRO B O 1
ATOM 1037 N N . SER B 1 19 ? 20.938 21.971 -5.566 1.00 18.65 19 SER B N 1
ATOM 1038 C CA . SER B 1 19 ? 21.393 20.678 -5.065 1.00 14.16 19 SER B CA 1
ATOM 1039 C C . SER B 1 19 ? 21.985 19.803 -6.171 1.00 17.26 19 SER B C 1
ATOM 1040 O O . SER B 1 19 ? 22.846 18.958 -5.911 1.00 13.51 19 SER B O 1
ATOM 1043 N N . LEU B 1 20 ? 21.517 20.004 -7.401 1.00 13.70 20 LEU B N 1
ATOM 1044 C CA . LEU B 1 20 ? 22.022 19.264 -8.555 1.00 16.51 20 LEU B CA 1
ATOM 1045 C C . LEU B 1 20 ? 23.514 19.526 -8.788 1.00 15.84 20 LEU B C 1
ATOM 1046 O O . LEU B 1 20 ? 24.229 18.683 -9.343 1.00 17.01 20 LEU B O 1
ATOM 1051 N N . ASP B 1 21 ? 23.981 20.695 -8.357 1.00 18.07 21 ASP B N 1
ATOM 1052 C CA . ASP B 1 21 ? 25.398 21.042 -8.465 1.00 13.78 21 ASP B CA 1
ATOM 1053 C C . ASP B 1 21 ? 26.301 20.069 -7.698 1.00 14.99 21 ASP B C 1
ATOM 1054 O O . ASP B 1 21 ? 27.498 19.966 -7.980 1.00 12.89 21 ASP B O 1
ATOM 1059 N N . TYR B 1 22 ? 25.730 19.355 -6.727 1.00 12.44 22 TYR B N 1
ATOM 1060 C CA . TYR B 1 22 ? 26.519 18.481 -5.860 1.00 13.00 22 TYR B CA 1
ATOM 1061 C C . TYR B 1 22 ? 26.471 17.011 -6.300 1.00 16.04 22 TYR B C 1
ATOM 1062 O O . TYR B 1 22 ? 27.143 16.158 -5.711 1.00 18.17 22 TYR B O 1
ATOM 1071 N N . ALA B 1 23 ? 25.687 16.718 -7.336 1.00 14.05 23 ALA B N 1
ATOM 1072 C CA . ALA B 1 23 ? 25.411 15.334 -7.721 1.00 15.20 23 ALA B CA 1
ATOM 1073 C C . ALA B 1 23 ? 26.577 14.550 -8.333 1.00 15.67 23 ALA B C 1
ATOM 1074 O O . ALA B 1 23 ? 26.608 13.326 -8.245 1.00 23.00 23 ALA B O 1
ATOM 1076 N N . ASP B 1 24 ? 27.509 15.243 -8.971 1.00 18.26 24 ASP B N 1
ATOM 1077 C CA . ASP B 1 24 ? 28.687 14.603 -9.540 1.00 14.45 24 ASP B CA 1
ATOM 1078 C C . ASP B 1 24 ? 29.875 15.505 -9.268 1.00 12.90 24 ASP B C 1
ATOM 1079 O O . ASP B 1 24 ? 30.288 16.276 -10.121 1.00 21.08 24 ASP B O 1
ATOM 1084 N N . TYR B 1 25 ? 30.397 15.432 -8.051 1.00 10.64 25 TYR B N 1
ATOM 1085 C CA . TYR B 1 25 ? 31.473 16.317 -7.646 1.00 9.07 25 TYR B CA 1
ATOM 1086 C C . TYR B 1 25 ? 32.605 15.516 -7.011 1.00 10.13 25 TYR B C 1
ATOM 1087 O O . TYR B 1 25 ? 32.358 14.593 -6.234 1.00 12.46 25 TYR B O 1
ATOM 1096 N N . GLY B 1 26 ? 33.844 15.854 -7.356 1.00 10.55 26 GLY B N 1
ATOM 1097 C CA . GLY B 1 26 ? 34.998 15.233 -6.739 1.00 16.62 26 GLY B CA 1
ATOM 1098 C C . GLY B 1 26 ? 35.014 13.729 -6.934 1.00 15.66 26 GLY B C 1
ATOM 1099 O O . GLY B 1 26 ? 34.438 13.197 -7.892 1.00 15.82 26 GLY B O 1
ATOM 1100 N N . CYS B 1 27 ? 35.678 13.041 -6.014 1.00 12.08 27 CYS B N 1
ATOM 1101 C CA . CYS B 1 27 ? 35.819 11.599 -6.107 1.00 15.40 27 CYS B CA 1
ATOM 1102 C C . CYS B 1 27 ? 34.653 10.881 -5.436 1.00 11.20 27 CYS B C 1
ATOM 1103 O O . CYS B 1 27 ? 34.399 9.715 -5.719 1.00 15.10 27 CYS B O 1
ATOM 1106 N N . TYR B 1 28 ? 33.944 11.574 -4.547 1.00 10.58 28 TYR B N 1
ATOM 1107 C CA . TYR B 1 28 ? 32.958 10.904 -3.699 1.00 11.47 28 TYR B CA 1
ATOM 1108 C C . TYR B 1 28 ? 31.486 11.283 -3.894 1.00 12.90 28 TYR B C 1
ATOM 1109 O O . TYR B 1 28 ? 30.595 10.470 -3.617 1.00 13.30 28 TYR B O 1
ATOM 1118 N N . CYS B 1 29 ? 31.224 12.503 -4.356 1.00 10.47 29 CYS B N 1
ATOM 1119 C CA . CYS B 1 29 ? 29.857 12.947 -4.594 1.00 8.55 29 CYS B CA 1
ATOM 1120 C C . CYS B 1 29 ? 29.304 12.295 -5.857 1.00 16.20 29 CYS B C 1
ATOM 1121 O O . CYS B 1 29 ? 29.795 12.546 -6.952 1.00 19.86 29 CYS B O 1
ATOM 1124 N N . GLY B 1 30 ? 28.275 11.470 -5.710 1.00 26.89 30 GLY B N 1
ATOM 1125 C CA . GLY B 1 30 ? 27.758 10.725 -6.848 1.00 27.62 30 GLY B CA 1
ATOM 1126 C C . GLY B 1 30 ? 28.158 9.264 -6.774 1.00 19.24 30 GLY B C 1
ATOM 1127 O O . GLY B 1 30 ? 28.571 8.795 -5.716 1.00 17.45 30 GLY B O 1
ATOM 1128 N N . TRP B 1 31 ? 28.057 8.537 -7.886 1.00 15.21 31 TRP B N 1
ATOM 1129 C CA . TRP B 1 31 ? 28.246 7.089 -7.830 1.00 10.39 31 TRP B CA 1
ATOM 1130 C C . TRP B 1 31 ? 29.622 6.667 -7.335 1.00 22.22 31 TRP B C 1
ATOM 1131 O O . TRP B 1 31 ? 30.641 7.220 -7.737 1.00 22.94 31 TRP B O 1
ATOM 1142 N N . GLY B 1 32 ? 29.636 5.681 -6.449 1.00 24.18 32 GLY B N 1
ATOM 1143 C CA . GLY B 1 32 ? 30.874 5.175 -5.891 1.00 24.86 32 GLY B CA 1
ATOM 1144 C C . GLY B 1 32 ? 31.665 6.226 -5.133 1.00 19.32 32 GLY B C 1
ATOM 1145 O O . GLY B 1 32 ? 31.127 7.214 -4.626 1.00 16.18 32 GLY B O 1
ATOM 1146 N N . GLY B 1 33 ? 32.969 6.017 -5.072 1.00 16.27 33 GLY B N 1
ATOM 1147 C CA . GLY B 1 33 ? 33.838 6.880 -4.299 1.00 18.32 33 GLY B CA 1
ATOM 1148 C C . GLY B 1 33 ? 35.097 6.107 -3.982 1.00 19.53 33 GLY B C 1
ATOM 1149 O O . GLY B 1 33 ? 35.042 5.006 -3.438 1.00 27.20 33 GLY B O 1
ATOM 1150 N N . SER B 1 34 ? 36.235 6.675 -4.347 1.00 21.65 34 SER B N 1
ATOM 1151 C CA . SER B 1 34 ? 37.499 5.989 -4.188 1.00 23.34 34 SER B CA 1
ATOM 1152 C C . SER B 1 34 ? 38.589 7.025 -4.097 1.00 21.96 34 SER B C 1
ATOM 1153 O O . SER B 1 34 ? 38.415 8.141 -4.583 1.00 13.82 34 SER B O 1
ATOM 1156 N N . GLY B 1 35 ? 39.707 6.654 -3.480 1.00 17.08 35 GLY B N 1
ATOM 1157 C CA . GLY B 1 35 ? 40.859 7.532 -3.380 1.00 17.48 35 GLY B CA 1
ATOM 1158 C C . GLY B 1 35 ? 40.704 8.626 -2.340 1.00 23.67 35 GLY B C 1
ATOM 1159 O O . GLY B 1 35 ? 39.791 8.597 -1.514 1.00 19.38 35 GLY B O 1
ATOM 1160 N N . THR B 1 36 ? 41.607 9.600 -2.381 1.00 20.43 36 THR B N 1
ATOM 1161 C CA . THR B 1 36 ? 41.560 10.715 -1.452 1.00 14.97 36 THR B CA 1
ATOM 1162 C C . THR B 1 36 ? 40.640 11.809 -2.002 1.00 14.92 36 THR B C 1
ATOM 1163 O O . THR B 1 36 ? 40.775 12.220 -3.153 1.00 12.78 36 THR B O 1
ATOM 1167 N N . PRO B 1 37 ? 39.677 12.259 -1.189 1.00 11.62 37 PRO B N 1
ATOM 1168 C CA . PRO B 1 37 ? 38.817 13.375 -1.596 1.00 9.97 37 PRO B CA 1
ATOM 1169 C C . PRO B 1 37 ? 39.659 14.577 -2.037 1.00 11.90 37 PRO B C 1
ATOM 1170 O O . PRO B 1 37 ? 40.712 14.846 -1.453 1.00 13.22 37 PRO B O 1
ATOM 1174 N N . VAL B 1 38 ? 39.207 15.294 -3.060 1.00 13.75 38 VAL B N 1
ATOM 1175 C CA . VAL B 1 38 ? 40.031 16.361 -3.634 1.00 16.85 38 VAL B CA 1
ATOM 1176 C C . VAL B 1 38 ? 39.955 17.701 -2.890 1.00 9.91 38 VAL B C 1
ATOM 1177 O O . VAL B 1 38 ? 40.815 18.561 -3.077 1.00 10.08 38 VAL B O 1
ATOM 1181 N N . ASP B 1 39 ? 38.934 17.876 -2.054 1.00 10.70 39 ASP B N 1
ATOM 1182 C CA . ASP B 1 39 ? 38.782 19.115 -1.304 1.00 6.81 39 ASP B CA 1
ATOM 1183 C C . ASP B 1 39 ? 37.782 18.962 -0.161 1.00 17.10 39 ASP B C 1
ATOM 1184 O O . ASP B 1 39 ? 37.324 17.851 0.128 1.00 13.71 39 ASP B O 1
ATOM 1189 N N . GLU B 1 40 ? 37.451 20.075 0.490 1.00 13.63 40 GLU B N 1
ATOM 1190 C CA . GLU B 1 40 ? 36.594 20.037 1.672 1.00 12.34 40 GLU B CA 1
ATOM 1191 C C . GLU B 1 40 ? 35.219 19.462 1.372 1.00 12.85 40 GLU B C 1
ATOM 1192 O O . GLU B 1 40 ? 34.709 18.626 2.115 1.00 10.59 40 GLU B O 1
ATOM 1198 N N . LEU B 1 41 ? 34.607 19.921 0.289 1.00 12.72 41 LEU B N 1
ATOM 1199 C CA . LEU B 1 41 ? 33.277 19.451 -0.064 1.00 13.71 41 LEU B CA 1
ATOM 1200 C C . LEU B 1 41 ? 33.283 17.946 -0.349 1.00 13.48 41 LEU B C 1
ATOM 1201 O O . LEU B 1 41 ? 32.397 17.217 0.111 1.00 9.36 41 LEU B O 1
ATOM 1206 N N . ASP B 1 42 ? 34.302 17.482 -1.080 1.00 12.02 42 ASP B N 1
ATOM 1207 C CA . ASP B 1 42 ? 34.465 16.059 -1.390 1.00 5.01 42 ASP B CA 1
ATOM 1208 C C . ASP B 1 42 ? 34.617 15.254 -0.097 1.00 10.15 42 ASP B C 1
ATOM 1209 O O . ASP B 1 42 ? 34.171 14.107 -0.018 1.00 13.24 42 ASP B O 1
ATOM 1214 N N . ARG B 1 43 ? 35.238 15.852 0.921 1.00 8.77 43 ARG B N 1
ATOM 1215 C CA . ARG B 1 43 ? 35.353 15.173 2.212 1.00 8.90 43 ARG B CA 1
ATOM 1216 C C . ARG B 1 43 ? 33.989 14.961 2.865 1.00 11.27 43 ARG B C 1
ATOM 1217 O O . ARG B 1 43 ? 33.740 13.916 3.482 1.00 11.68 43 ARG B O 1
ATOM 1225 N N . CYS B 1 44 ? 33.110 15.949 2.718 1.00 13.77 44 CYS B N 1
ATOM 1226 C CA . CYS B 1 44 ? 31.728 15.808 3.153 1.00 11.44 44 CYS B CA 1
ATOM 1227 C C . CYS B 1 44 ? 31.098 14.584 2.518 1.00 14.42 44 CYS B C 1
ATOM 1228 O O . CYS B 1 44 ? 30.414 13.809 3.191 1.00 12.53 44 CYS B O 1
ATOM 1231 N N . CYS B 1 45 ? 31.316 14.425 1.211 1.00 7.37 45 CYS B N 1
ATOM 1232 C CA . CYS B 1 45 ? 30.732 13.304 0.480 1.00 9.32 45 CYS B CA 1
ATOM 1233 C C . CYS B 1 45 ? 31.312 11.947 0.878 1.00 10.42 45 CYS B C 1
ATOM 1234 O O . CYS B 1 45 ? 30.605 10.931 0.889 1.00 11.96 45 CYS B O 1
ATOM 1237 N N . GLN B 1 46 ? 32.604 11.925 1.191 1.00 11.18 46 GLN B N 1
ATOM 1238 C CA . GLN B 1 46 ? 33.224 10.704 1.675 1.00 12.37 46 GLN B CA 1
ATOM 1239 C C . GLN B 1 46 ? 32.560 10.273 2.973 1.00 13.60 46 GLN B C 1
ATOM 1240 O O . GLN B 1 46 ? 32.226 9.104 3.145 1.00 13.59 46 GLN B O 1
ATOM 1246 N N . VAL B 1 47 ? 32.358 11.224 3.878 1.00 14.68 47 VAL B N 1
ATOM 1247 C CA . VAL B 1 47 ? 31.675 10.934 5.138 1.00 11.21 47 VAL B CA 1
ATOM 1248 C C . VAL B 1 47 ? 30.266 10.416 4.862 1.00 10.68 47 VAL B C 1
ATOM 1249 O O . VAL B 1 47 ? 29.808 9.454 5.492 1.00 11.80 47 VAL B O 1
ATOM 1253 N N . HIS B 1 48 ? 29.579 11.054 3.919 1.00 13.80 48 HIS B N 1
ATOM 1254 C CA . HIS B 1 48 ? 28.211 10.674 3.569 1.00 17.11 48 HIS B CA 1
ATOM 1255 C C . HIS B 1 48 ? 28.157 9.267 2.975 1.00 13.21 48 HIS B C 1
ATOM 1256 O O . HIS B 1 48 ? 27.265 8.471 3.299 1.00 12.16 48 HIS B O 1
ATOM 1263 N N . ASP B 1 49 ? 29.108 8.974 2.096 1.00 6.88 49 ASP B N 1
ATOM 1264 C CA . ASP B 1 49 ? 29.257 7.639 1.529 1.00 8.73 49 ASP B CA 1
ATOM 1265 C C . ASP B 1 49 ? 29.408 6.597 2.643 1.00 10.92 49 ASP B C 1
ATOM 1266 O O . ASP B 1 49 ? 28.759 5.553 2.624 1.00 11.26 49 ASP B O 1
ATOM 1271 N N . ASN B 1 50 ? 30.259 6.883 3.624 1.00 7.65 50 ASN B N 1
ATOM 1272 C CA . ASN B 1 50 ? 30.467 5.946 4.718 1.00 8.71 50 ASN B CA 1
ATOM 1273 C C . ASN B 1 50 ? 29.208 5.776 5.572 1.00 13.77 50 ASN B C 1
ATOM 1274 O O . ASN B 1 50 ? 28.951 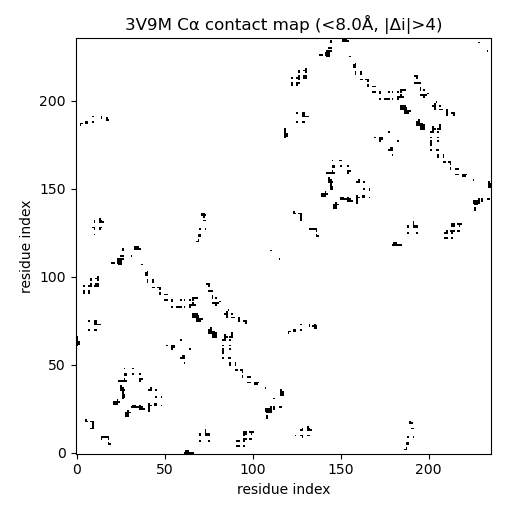4.693 6.103 1.00 13.72 50 ASN B O 1
ATOM 1279 N N . CYS B 1 51 ? 28.430 6.848 5.694 1.00 14.49 51 CYS B N 1
ATOM 1280 C CA . CYS B 1 51 ? 27.191 6.818 6.466 1.00 12.59 51 CYS B CA 1
ATOM 1281 C C . CYS B 1 51 ? 26.144 5.941 5.753 1.00 12.32 51 CYS B C 1
ATOM 1282 O O . CYS B 1 51 ? 25.435 5.146 6.377 1.00 9.79 51 CYS B O 1
ATOM 1285 N N . TYR B 1 52 ? 26.059 6.074 4.435 1.00 11.10 52 TYR B N 1
ATOM 1286 C CA . TYR B 1 52 ? 25.169 5.218 3.649 1.00 7.77 52 TYR B CA 1
ATOM 1287 C C . TYR B 1 52 ? 25.609 3.760 3.697 1.00 12.20 52 TYR B C 1
ATOM 1288 O O . TYR B 1 52 ? 24.774 2.845 3.639 1.00 10.86 52 TYR B O 1
ATOM 1297 N N . GLU B 1 53 ? 26.920 3.542 3.784 1.00 11.48 53 GLU B N 1
ATOM 1298 C CA . GLU B 1 53 ? 27.459 2.186 3.896 1.00 14.05 53 GLU B CA 1
ATOM 1299 C C . GLU B 1 53 ? 26.970 1.568 5.199 1.00 17.49 53 GLU B C 1
ATOM 1300 O O . GLU B 1 53 ? 26.463 0.441 5.222 1.00 13.44 53 GLU B O 1
ATOM 1306 N N . GLN B 1 54 ? 27.130 2.323 6.285 1.00 11.43 54 GLN B N 1
ATOM 1307 C CA . GLN B 1 54 ? 26.660 1.914 7.602 1.00 11.33 54 GLN B CA 1
ATOM 1308 C C . GLN B 1 54 ? 25.143 1.745 7.666 1.00 18.01 54 GLN B C 1
ATOM 1309 O O . GLN B 1 54 ? 24.641 0.902 8.407 1.00 17.01 54 GLN B O 1
ATOM 1315 N N . ALA B 1 55 ? 24.403 2.545 6.902 1.00 14.83 55 ALA B N 1
ATOM 1316 C CA . ALA B 1 55 ? 22.955 2.368 6.844 1.00 13.41 55 ALA B CA 1
ATOM 1317 C C . ALA B 1 55 ? 22.623 1.046 6.164 1.00 10.86 55 ALA B C 1
ATOM 1318 O O . ALA B 1 55 ? 21.723 0.337 6.594 1.00 10.04 55 ALA B O 1
ATOM 1320 N N . GLY B 1 56 ? 23.358 0.726 5.106 1.00 10.83 56 GLY B N 1
ATOM 1321 C CA . GLY B 1 56 ? 23.147 -0.516 4.376 1.00 10.46 56 GLY B CA 1
ATOM 1322 C C . GLY B 1 56 ? 23.422 -1.757 5.212 1.00 12.53 56 GLY B C 1
ATOM 1323 O O . GLY B 1 56 ? 22.680 -2.744 5.115 1.00 13.51 56 GLY B O 1
ATOM 1324 N N . LYS B 1 57 ? 24.491 -1.710 6.009 1.00 14.10 57 LYS B N 1
ATOM 1325 C CA . LYS B 1 57 ? 24.820 -2.792 6.939 1.00 20.35 57 LYS B CA 1
ATOM 1326 C C . LYS B 1 57 ? 23.748 -2.983 8.024 1.00 16.42 57 LYS B C 1
ATOM 1327 O O . LYS B 1 57 ? 23.671 -4.046 8.641 1.00 17.10 57 LYS B O 1
ATOM 1333 N N . LYS B 1 58 ? 22.942 -1.954 8.266 1.00 10.70 58 LYS B N 1
ATOM 1334 C CA . LYS B 1 58 ? 21.832 -2.052 9.218 1.00 11.93 58 LYS B CA 1
ATOM 1335 C C . LYS B 1 58 ? 20.513 -2.447 8.547 1.00 14.55 58 LYS B C 1
ATOM 1336 O O . LYS B 1 58 ? 19.455 -2.411 9.176 1.00 17.16 58 LYS B O 1
ATOM 1342 N N . GLY B 1 59 ? 20.574 -2.821 7.274 1.00 12.91 59 GLY B N 1
ATOM 1343 C CA . GLY B 1 59 ? 19.381 -3.236 6.558 1.00 13.71 59 GLY B CA 1
ATOM 1344 C C . GLY B 1 59 ? 18.614 -2.132 5.844 1.00 15.54 59 GLY B C 1
ATOM 1345 O O . GLY B 1 59 ? 17.529 -2.372 5.323 1.00 16.47 59 GLY B O 1
ATOM 1346 N N . CYS B 1 60 ? 19.166 -0.923 5.810 1.00 12.54 60 CYS B N 1
ATOM 1347 C CA . CYS B 1 60 ? 18.476 0.203 5.173 1.00 10.28 60 CYS B CA 1
ATOM 1348 C C . CYS B 1 60 ? 18.792 0.319 3.695 1.00 8.16 60 CYS B C 1
ATOM 1349 O O . CYS B 1 60 ? 19.831 -0.146 3.239 1.00 12.04 60 CYS B O 1
ATOM 1352 N N . PHE B 1 61 ? 17.887 0.959 2.958 1.00 11.10 61 PHE B N 1
ATOM 1353 C CA . PHE B 1 61 ? 18.113 1.322 1.571 1.00 10.98 61 PHE B CA 1
ATOM 1354 C C . PHE B 1 61 ? 18.091 2.841 1.559 1.00 12.74 61 PHE B C 1
ATOM 1355 O O . PHE B 1 61 ? 17.061 3.441 1.287 1.00 13.29 61 PHE B O 1
ATOM 1363 N N . PRO B 1 62 ? 19.229 3.471 1.887 1.00 11.43 62 PRO B N 1
ATOM 1364 C CA . PRO B 1 62 ? 19.229 4.906 2.189 1.00 11.59 62 PRO B CA 1
ATOM 1365 C C . PRO B 1 62 ? 18.737 5.793 1.055 1.00 8.33 62 PRO B C 1
ATOM 1366 O O . PRO B 1 62 ? 18.251 6.888 1.332 1.00 12.02 62 PRO B O 1
ATOM 1370 N N . LYS B 1 63 ? 18.866 5.349 -0.194 1.00 8.05 63 LYS B N 1
ATOM 1371 C CA . LYS B 1 63 ? 18.334 6.143 -1.294 1.00 9.98 63 LYS B CA 1
ATOM 1372 C C . LYS B 1 63 ? 16.811 6.158 -1.286 1.00 12.15 63 LYS B C 1
ATOM 1373 O O . LYS B 1 63 ? 16.215 7.089 -1.811 1.00 11.76 63 LYS B O 1
ATOM 1379 N N . LEU B 1 64 ? 16.201 5.132 -0.685 1.00 11.54 64 LEU B N 1
ATOM 1380 C CA . LEU B 1 64 ? 14.737 4.976 -0.675 1.00 13.79 64 LEU B CA 1
ATOM 1381 C C . LEU B 1 64 ? 14.043 5.379 0.635 1.00 11.73 64 LEU B C 1
ATOM 1382 O O . LEU B 1 64 ? 12.878 5.794 0.628 1.00 13.75 64 LEU B O 1
ATOM 1387 N N . THR B 1 65 ? 14.750 5.239 1.752 1.00 12.22 65 THR B N 1
ATOM 1388 C CA . THR B 1 65 ? 14.187 5.500 3.073 1.00 9.86 65 THR B CA 1
ATOM 1389 C C . THR B 1 65 ? 13.405 6.806 3.072 1.00 14.08 65 THR B C 1
ATOM 1390 O O . THR B 1 65 ? 13.924 7.851 2.696 1.00 13.18 65 THR B O 1
ATOM 1394 N N . LEU B 1 66 ? 12.158 6.739 3.514 1.00 12.53 66 LEU B N 1
ATOM 1395 C CA . LEU B 1 66 ? 11.312 7.915 3.543 1.00 11.76 66 LEU B CA 1
ATOM 1396 C C . LEU B 1 66 ? 11.180 8.363 4.978 1.00 13.90 66 LEU B C 1
ATOM 1397 O O . LEU B 1 66 ? 10.432 7.767 5.760 1.00 16.98 66 LEU B O 1
ATOM 1402 N N . TYR B 1 67 ? 11.912 9.418 5.322 1.00 12.13 67 TYR B N 1
ATOM 1403 C CA . TYR B 1 67 ? 11.904 9.936 6.681 1.00 10.55 67 TYR B CA 1
ATOM 1404 C C . TYR B 1 67 ? 11.056 11.201 6.786 1.00 10.48 67 TYR B C 1
ATOM 1405 O O . TYR B 1 67 ? 10.470 11.635 5.800 1.00 13.08 67 TYR B O 1
ATOM 1414 N N . SER B 1 68 ? 10.969 11.767 7.988 1.00 12.40 68 SER B N 1
ATOM 1415 C CA . SER B 1 68 ? 10.313 13.051 8.206 1.00 14.71 68 SER B CA 1
ATOM 1416 C C . SER B 1 68 ? 11.369 14.021 8.711 1.00 16.12 68 SER B C 1
ATOM 1417 O O . SER B 1 68 ? 12.127 13.685 9.623 1.00 15.05 68 SER B O 1
ATOM 1420 N N . TRP B 1 69 ? 11.414 15.210 8.113 1.00 10.30 69 TRP B N 1
ATOM 1421 C CA . TRP B 1 69 ? 12.373 16.239 8.493 1.00 10.73 69 TRP B CA 1
ATOM 1422 C C . TRP B 1 69 ? 11.757 17.623 8.290 1.00 14.92 69 TRP B C 1
ATOM 1423 O O . TRP B 1 69 ? 10.756 17.777 7.575 1.00 13.17 69 TRP B O 1
ATOM 1434 N N . LYS B 1 70 ? 12.363 18.627 8.913 1.00 12.17 70 LYS B N 1
ATOM 1435 C CA . LYS B 1 70 ? 11.861 19.990 8.852 1.00 14.82 70 LYS B CA 1
ATOM 1436 C C . LYS B 1 70 ? 13.024 20.947 8.680 1.00 15.67 70 LYS B C 1
ATOM 1437 O O . LYS B 1 70 ? 14.059 20.814 9.339 1.00 14.93 70 LYS B O 1
ATOM 1443 N N . CYS B 1 71 ? 12.859 21.918 7.796 1.00 17.26 71 CYS B N 1
ATOM 1444 C CA . CYS B 1 71 ? 13.861 22.959 7.671 1.00 16.41 71 CYS B CA 1
ATOM 1445 C C . CYS B 1 71 ? 13.571 24.079 8.667 1.00 17.15 71 CYS B C 1
ATOM 1446 O O . CYS B 1 71 ? 12.637 24.848 8.484 1.00 17.02 71 CYS B O 1
ATOM 1449 N N . THR B 1 72 ? 14.368 24.155 9.727 1.00 15.06 72 THR B N 1
ATOM 1450 C CA . THR B 1 72 ? 14.110 25.093 10.818 1.00 19.90 72 THR B CA 1
ATOM 1451 C C . THR B 1 72 ? 15.377 25.854 11.184 1.00 24.10 72 THR B C 1
ATOM 1452 O O . THR B 1 72 ? 16.427 25.255 11.405 1.00 22.81 72 THR B O 1
ATOM 1456 N N . GLY B 1 73 ? 15.281 27.174 11.272 1.00 26.63 73 GLY B N 1
ATOM 1457 C CA . GLY B 1 73 ? 16.457 27.987 11.525 1.00 30.74 73 GLY B CA 1
ATOM 1458 C C . GLY B 1 73 ? 17.556 27.665 10.528 1.00 32.02 73 GLY B C 1
ATOM 1459 O O . GLY B 1 73 ? 18.745 27.685 10.865 1.00 30.41 73 GLY B O 1
ATOM 1460 N N . ASN B 1 74 ? 17.154 27.348 9.299 1.00 35.43 74 ASN B N 1
ATOM 1461 C CA . ASN B 1 74 ? 18.104 27.065 8.225 1.00 30.39 74 ASN B CA 1
ATOM 1462 C C . ASN B 1 74 ? 18.915 25.792 8.477 1.00 24.04 74 ASN B C 1
ATOM 1463 O O . ASN B 1 74 ? 19.993 25.605 7.912 1.00 23.80 74 ASN B O 1
ATOM 1468 N N . VAL B 1 75 ? 18.385 24.923 9.331 1.00 22.38 75 VAL B N 1
ATOM 1469 C CA . VAL B 1 75 ? 19.023 23.644 9.634 1.00 22.36 75 VAL B CA 1
ATOM 1470 C C . VAL B 1 75 ? 18.070 22.486 9.364 1.00 16.03 75 VAL B C 1
ATOM 1471 O O . VAL B 1 75 ? 16.960 22.449 9.907 1.00 19.03 75 VAL B O 1
ATOM 1475 N N . PRO B 1 76 ? 18.491 21.539 8.513 1.00 12.23 76 PRO B N 1
ATOM 1476 C CA . PRO B 1 76 ? 17.663 20.341 8.338 1.00 16.59 76 PRO B CA 1
ATOM 1477 C C . PRO B 1 76 ? 17.597 19.546 9.637 1.00 20.12 76 PRO B C 1
ATOM 1478 O O . PRO B 1 76 ? 18.624 19.201 10.228 1.00 22.48 76 PRO B O 1
ATOM 1482 N N . THR B 1 77 ? 16.377 19.272 10.081 1.00 16.52 77 THR B N 1
ATOM 1483 C CA . THR B 1 77 ? 16.142 18.729 11.408 1.00 15.77 77 THR B CA 1
ATOM 1484 C C . THR B 1 77 ? 15.277 17.489 11.308 1.00 18.32 77 THR B C 1
ATOM 1485 O O . THR B 1 77 ? 14.140 17.553 10.841 1.00 15.14 77 THR B O 1
ATOM 1489 N N . CYS B 1 78 ? 15.816 16.363 11.760 1.00 15.96 78 CYS B N 1
ATOM 1490 C CA . CYS B 1 78 ? 15.111 15.093 11.652 1.00 17.86 78 CYS B CA 1
ATOM 1491 C C . CYS B 1 78 ? 14.000 14.948 12.682 1.00 18.30 78 CYS B C 1
ATOM 1492 O O . CYS B 1 78 ? 14.193 15.219 13.872 1.00 17.36 78 CYS B O 1
ATOM 1495 N N . ASN B 1 79 ? 12.825 14.552 12.204 1.00 19.72 79 ASN B N 1
ATOM 1496 C CA . ASN B 1 79 ? 11.697 14.268 13.073 1.00 22.32 79 ASN B CA 1
ATOM 1497 C C . ASN B 1 79 ? 11.662 12.789 13.318 1.00 31.47 79 ASN B C 1
ATOM 1498 O O . ASN B 1 79 ? 11.253 12.317 14.373 1.00 36.23 79 ASN B O 1
ATOM 1503 N N . SER B 1 80 ? 12.111 12.053 12.319 1.00 24.91 80 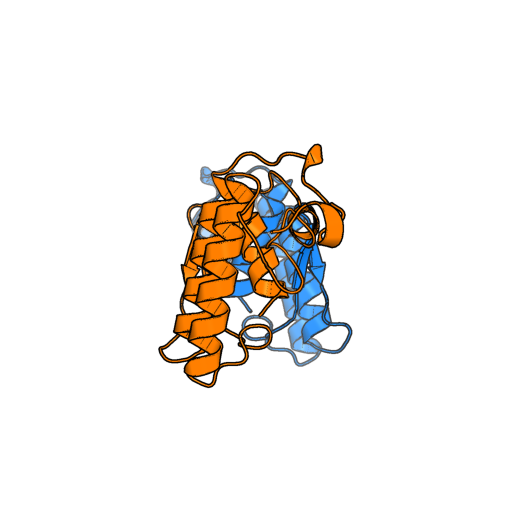SER B N 1
ATOM 1504 C CA . SER B 1 80 ? 11.888 10.630 12.305 1.00 21.85 80 SER B CA 1
ATOM 1505 C C . SER B 1 80 ? 12.268 9.844 13.545 1.00 29.58 80 SER B C 1
ATOM 1506 O O . SER B 1 80 ? 13.376 9.935 14.077 1.00 33.81 80 SER B O 1
ATOM 1509 N N . LYS B 1 81 ? 11.247 9.144 14.014 1.00 35.80 81 LYS B N 1
ATOM 1510 C CA . LYS B 1 81 ? 11.321 7.846 14.645 1.00 47.45 81 LYS B CA 1
ATOM 1511 C C . LYS B 1 81 ? 12.630 7.127 14.414 1.00 52.93 81 LYS B C 1
ATOM 1512 O O . LYS B 1 81 ? 13.382 7.451 13.495 1.00 60.26 81 LYS B O 1
ATOM 1518 N N . PRO B 1 82 ? 12.865 6.088 15.213 1.00 42.41 82 PRO B N 1
ATOM 1519 C CA . PRO B 1 82 ? 14.127 5.358 15.230 1.00 28.37 82 PRO B CA 1
ATOM 1520 C C . PRO B 1 82 ? 14.332 4.630 13.915 1.00 22.12 82 PRO B C 1
ATOM 1521 O O . PRO B 1 82 ? 13.694 4.936 12.908 1.00 29.60 82 PRO B O 1
ATOM 1525 N N . GLY B 1 83 ? 15.237 3.667 13.943 1.00 16.15 83 GLY B N 1
ATOM 1526 C CA . GLY B 1 83 ? 15.477 2.788 12.828 1.00 14.30 83 GLY B CA 1
ATOM 1527 C C . GLY B 1 83 ? 16.045 3.485 11.609 1.00 13.63 83 GLY B C 1
ATOM 1528 O O . GLY B 1 83 ? 16.581 4.599 11.690 1.00 15.44 83 GLY B O 1
ATOM 1529 N N . CYS B 1 84 ? 15.919 2.819 10.470 1.00 11.39 84 CYS B N 1
ATOM 1530 C CA . CYS B 1 84 ? 16.449 3.359 9.220 1.00 13.24 84 CYS B CA 1
ATOM 1531 C C . CYS B 1 84 ? 16.045 4.810 8.975 1.00 15.49 84 CYS B C 1
ATOM 1532 O O . CYS B 1 84 ? 16.852 5.599 8.518 1.00 14.22 84 CYS B O 1
ATOM 1535 N N . LYS B 1 85 ? 14.805 5.167 9.291 1.00 15.00 85 LYS B N 1
ATOM 1536 C CA . LYS B 1 85 ? 14.332 6.528 9.038 1.00 10.49 85 LYS B CA 1
ATOM 1537 C C . LYS B 1 85 ? 15.170 7.571 9.778 1.00 8.24 85 LYS B C 1
ATOM 1538 O O . LYS B 1 85 ? 15.685 8.500 9.164 1.00 10.90 85 LYS B O 1
ATOM 1544 N N . SER B 1 86 ? 15.340 7.370 11.086 1.00 11.30 86 SER B N 1
ATOM 1545 C CA . SER B 1 86 ? 16.215 8.189 11.912 1.00 12.54 86 SER B CA 1
ATOM 1546 C C . SER B 1 86 ? 17.665 8.158 11.436 1.00 13.62 86 SER B C 1
ATOM 1547 O O . SER B 1 86 ? 18.322 9.196 11.360 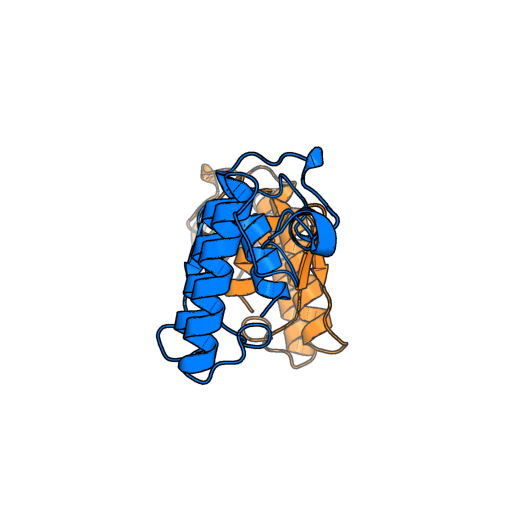1.00 14.21 86 SER B O 1
ATOM 1550 N N . PHE B 1 87 ? 18.165 6.963 11.145 1.00 12.79 87 PHE B N 1
ATOM 1551 C CA . PHE B 1 87 ? 19.561 6.817 10.768 1.00 14.81 87 PHE B CA 1
ATOM 1552 C C . PHE B 1 87 ? 19.878 7.530 9.458 1.00 13.65 87 PHE B C 1
ATOM 155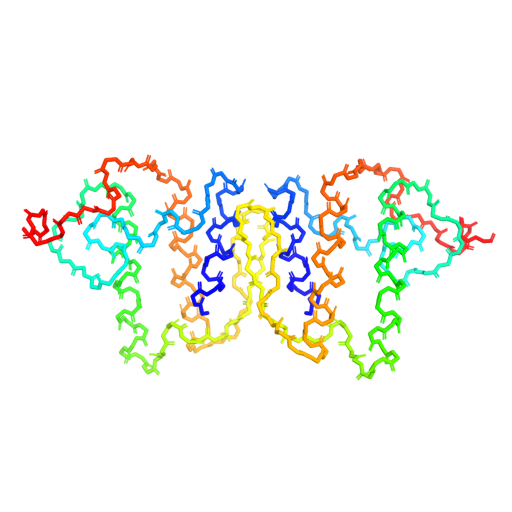3 O O . PHE B 1 87 ? 20.800 8.337 9.398 1.00 12.37 87 PHE B O 1
ATOM 1561 N N . VAL B 1 88 ? 19.102 7.247 8.421 1.00 11.31 88 VAL B N 1
ATOM 1562 C CA . VAL B 1 88 ? 19.354 7.854 7.114 1.00 8.41 88 VAL B CA 1
ATOM 1563 C C . VAL B 1 88 ? 19.102 9.357 7.130 1.00 9.91 88 VAL B C 1
ATOM 1564 O O . VAL B 1 88 ? 19.841 10.116 6.511 1.00 15.57 88 VAL B O 1
ATOM 1568 N N . CYS B 1 89 ? 18.087 9.794 7.866 1.00 9.98 89 CYS B N 1
ATOM 1569 C CA . CYS B 1 89 ? 17.837 11.218 7.964 1.00 10.80 89 CYS B CA 1
ATOM 1570 C C . CYS B 1 89 ? 19.050 11.908 8.585 1.00 13.43 89 CYS B C 1
ATOM 1571 O O . CYS B 1 89 ? 19.458 12.984 8.135 1.00 11.83 89 CYS B O 1
ATOM 1574 N N . ALA B 1 90 ? 19.631 11.288 9.609 1.00 12.39 90 ALA B N 1
ATOM 1575 C CA . ALA B 1 90 ? 20.847 11.820 10.215 1.00 9.75 90 ALA B CA 1
ATOM 1576 C C . ALA B 1 90 ? 22.004 11.913 9.209 1.00 11.82 90 ALA B C 1
ATOM 1577 O O . ALA B 1 90 ? 22.715 12.918 9.183 1.00 14.14 90 ALA B O 1
ATOM 1579 N N . CYS B 1 91 ? 22.194 10.879 8.388 1.00 9.49 91 CYS B N 1
ATOM 1580 C CA . CYS B 1 91 ? 23.256 10.898 7.377 1.00 6.38 91 CYS B CA 1
ATOM 1581 C C . CYS B 1 91 ? 23.104 12.129 6.496 1.00 11.34 91 CYS B C 1
ATOM 1582 O O . CYS B 1 91 ? 24.062 12.860 6.253 1.00 13.41 91 CYS B O 1
ATOM 1585 N N . ASP B 1 92 ? 21.884 12.332 6.001 1.00 10.52 92 ASP B N 1
ATOM 1586 C CA . ASP B 1 92 ? 21.595 13.407 5.063 1.00 10.16 92 ASP B CA 1
ATOM 1587 C C . ASP B 1 92 ? 21.672 14.803 5.681 1.00 15.96 92 ASP B C 1
ATOM 1588 O O . ASP B 1 92 ? 22.199 15.729 5.070 1.00 10.35 92 ASP B O 1
ATOM 1593 N N . ALA B 1 93 ? 21.117 14.973 6.874 1.00 10.14 93 ALA B N 1
ATOM 1594 C CA . ALA B 1 93 ? 21.137 16.287 7.503 1.00 9.57 93 ALA B CA 1
ATOM 1595 C C . ALA B 1 93 ? 22.575 16.682 7.772 1.00 12.85 93 ALA B C 1
ATOM 1596 O O . ALA B 1 93 ? 22.950 17.831 7.552 1.00 11.73 93 ALA B O 1
ATOM 1598 N N . ALA B 1 94 ? 23.378 15.721 8.235 1.00 12.15 94 ALA B N 1
ATOM 1599 C CA . ALA B 1 94 ? 24.800 15.970 8.492 1.00 10.99 94 ALA B CA 1
ATOM 1600 C C . ALA B 1 94 ? 25.531 16.401 7.223 1.00 12.55 94 ALA B C 1
ATOM 1601 O O . ALA B 1 94 ? 26.289 17.378 7.232 1.00 13.89 94 ALA B O 1
ATOM 1603 N N . ALA B 1 95 ? 25.317 15.659 6.140 1.00 10.33 95 ALA B N 1
ATOM 1604 C CA . ALA B 1 95 ? 25.932 15.992 4.859 1.00 9.33 95 ALA B CA 1
ATOM 1605 C C . ALA B 1 95 ? 25.482 17.370 4.371 1.00 12.71 95 ALA B C 1
ATOM 1606 O O . ALA B 1 95 ? 26.293 18.157 3.876 1.00 10.89 95 ALA B O 1
ATOM 1608 N N . ALA B 1 96 ? 24.191 17.659 4.504 1.00 8.78 96 ALA B N 1
ATOM 1609 C CA . ALA B 1 96 ? 23.663 18.949 4.072 1.00 14.26 96 ALA B CA 1
ATOM 1610 C C . ALA B 1 96 ? 24.374 20.101 4.793 1.00 11.38 96 ALA B C 1
ATOM 1611 O O . ALA B 1 96 ? 24.760 21.100 4.177 1.00 13.49 96 ALA B O 1
ATOM 1613 N N . LYS B 1 97 ? 24.532 19.956 6.102 1.00 9.60 97 LYS B N 1
ATOM 1614 C CA . LYS B 1 97 ? 25.233 20.947 6.911 1.00 10.93 97 LYS B CA 1
ATOM 1615 C C . LYS B 1 97 ? 26.678 21.104 6.479 1.00 13.87 97 LYS B C 1
ATOM 1616 O O . LYS B 1 97 ? 27.199 22.218 6.402 1.00 14.54 97 LYS B O 1
ATOM 1622 N N . CYS B 1 98 ? 27.319 19.971 6.204 1.00 11.38 98 CYS B N 1
ATOM 1623 C CA . CYS B 1 98 ? 28.711 19.948 5.797 1.00 9.13 98 CYS B CA 1
ATOM 1624 C C . CYS B 1 98 ? 28.895 20.612 4.429 1.00 13.45 98 CYS B C 1
ATOM 1625 O O . CYS B 1 98 ? 29.843 21.379 4.229 1.00 15.89 98 CYS B O 1
ATOM 1628 N N . PHE B 1 99 ? 27.992 20.319 3.490 1.00 9.39 99 PHE B N 1
ATOM 1629 C CA . PHE B 1 99 ? 28.063 20.925 2.151 1.00 11.27 99 PHE B CA 1
ATOM 1630 C C . PHE B 1 99 ? 27.980 22.438 2.276 1.00 15.81 99 PHE B C 1
ATOM 1631 O O . PHE B 1 99 ? 28.732 23.179 1.631 1.00 18.23 99 PHE B O 1
ATOM 1639 N N . ALA B 1 100 ? 27.049 22.887 3.107 1.00 14.06 100 ALA B N 1
ATOM 1640 C CA . ALA B 1 100 ? 26.735 24.305 3.235 1.00 10.22 100 ALA B CA 1
ATOM 1641 C C . ALA B 1 100 ? 27.913 25.135 3.734 1.00 16.72 100 ALA B C 1
ATOM 1642 O O . ALA B 1 100 ? 28.030 26.311 3.386 1.00 24.30 100 ALA B O 1
ATOM 1644 N N . LYS B 1 101 ? 28.768 24.533 4.559 1.00 11.79 101 LYS B N 1
ATOM 1645 C CA . LYS B 1 101 ? 29.892 25.259 5.155 1.00 14.86 101 LYS B CA 1
ATOM 1646 C C . LYS B 1 101 ? 31.104 25.280 4.227 1.00 17.92 101 LYS B C 1
ATOM 1647 O O . LYS B 1 101 ? 31.970 26.143 4.343 1.00 15.19 101 LYS B O 1
ATOM 1653 N N . ALA B 1 102 ? 31.154 24.325 3.305 1.00 13.26 102 ALA B N 1
ATOM 1654 C CA . ALA B 1 102 ? 32.326 24.130 2.462 1.00 10.20 102 ALA B CA 1
ATOM 1655 C C . ALA B 1 102 ? 32.249 24.947 1.174 1.00 10.89 102 ALA B C 1
ATOM 1656 O O . ALA B 1 102 ? 31.158 25.200 0.659 1.00 16.19 102 ALA B O 1
ATOM 1658 N N . PRO B 1 103 ? 33.412 25.406 0.671 1.00 13.68 103 PRO B N 1
ATOM 1659 C CA . PRO B 1 103 ? 33.420 26.183 -0.573 1.00 11.73 103 PRO B CA 1
ATOM 1660 C C . PRO B 1 103 ? 33.227 25.292 -1.797 1.00 12.59 103 PRO B C 1
ATOM 1661 O O . PRO B 1 103 ? 33.902 24.268 -1.934 1.00 18.86 103 PRO B O 1
ATOM 1665 N N . TYR B 1 104 ? 32.305 25.677 -2.675 1.00 13.10 104 TYR B N 1
ATOM 1666 C CA . TYR B 1 104 ? 32.095 24.944 -3.913 1.00 13.56 104 TYR B CA 1
ATOM 1667 C C . TYR B 1 104 ? 33.153 25.369 -4.920 1.00 14.29 104 TYR B C 1
ATOM 1668 O O . TYR B 1 104 ? 33.339 26.565 -5.163 1.00 14.24 104 TYR B O 1
ATOM 1677 N N . LYS B 1 105 ? 33.842 24.390 -5.496 1.00 12.51 105 LYS B N 1
ATOM 1678 C CA . LYS B 1 105 ? 34.912 24.654 -6.448 1.00 12.91 105 LYS B CA 1
ATOM 1679 C C . LYS B 1 105 ? 34.600 24.007 -7.798 1.00 11.64 105 LYS B C 1
ATOM 1680 O O . LYS B 1 105 ? 34.655 22.787 -7.946 1.00 11.63 105 LYS B O 1
ATOM 1686 N N . LYS B 1 106 ? 34.268 24.834 -8.785 1.00 12.02 106 LYS B N 1
ATOM 1687 C CA . LYS B 1 106 ? 33.730 24.312 -10.032 1.00 13.25 106 LYS B CA 1
ATOM 1688 C C . LYS B 1 106 ? 34.727 23.404 -10.735 1.00 14.93 106 LYS B C 1
ATOM 1689 O O . LYS B 1 106 ? 34.333 22.440 -11.405 1.00 16.04 106 LYS B O 1
ATOM 1695 N N . GLU B 1 107 ? 36.014 23.702 -10.577 1.00 12.26 107 GLU B N 1
ATOM 1696 C CA . GLU B 1 107 ? 37.054 22.884 -11.195 1.00 14.54 107 GLU B CA 1
ATOM 1697 C C . GLU B 1 107 ? 37.013 21.431 -10.713 1.00 11.60 107 GLU B C 1
ATOM 1698 O O . GLU B 1 107 ? 37.551 20.544 -11.360 1.00 17.55 107 GLU B O 1
ATOM 1704 N N . ASN B 1 108 ? 36.381 21.202 -9.568 1.00 10.76 108 ASN B N 1
ATOM 1705 C CA . ASN B 1 108 ? 36.256 19.855 -9.006 1.00 14.13 108 ASN B CA 1
ATOM 1706 C C . ASN B 1 108 ? 34.920 19.176 -9.302 1.00 14.54 108 ASN B C 1
ATOM 1707 O O . ASN B 1 108 ? 34.647 18.079 -8.809 1.00 13.90 108 ASN B O 1
ATOM 1712 N N . TYR B 1 109 ? 34.092 19.831 -10.109 1.00 15.85 109 TYR B N 1
ATOM 1713 C CA . TYR B 1 109 ? 32.808 19.285 -10.519 1.00 12.13 109 TYR B CA 1
ATOM 1714 C C . TYR B 1 109 ? 32.920 18.401 -11.762 1.00 15.23 109 TYR B C 1
ATOM 1715 O O . TYR B 1 109 ? 33.610 18.743 -12.729 1.00 13.20 109 TYR B O 1
A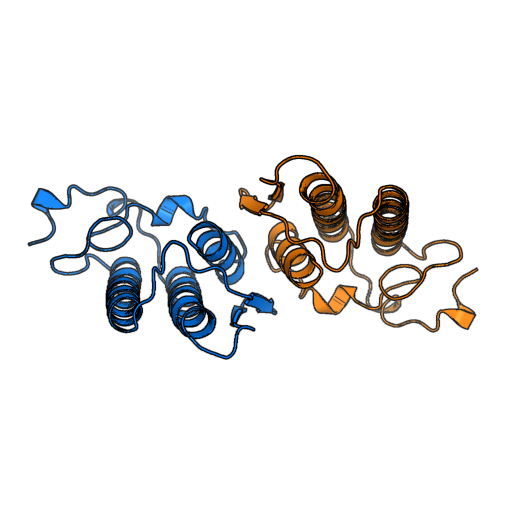TOM 1724 N N . ASN B 1 110 ? 32.247 17.253 -11.737 1.00 14.06 110 ASN B N 1
ATOM 1725 C CA . ASN B 1 110 ? 32.248 16.365 -12.896 1.00 19.55 110 ASN B CA 1
ATOM 1726 C C . ASN B 1 110 ? 33.664 16.105 -13.418 1.00 17.14 110 ASN B C 1
ATOM 1727 O O . ASN B 1 110 ? 33.969 16.385 -14.584 1.00 16.98 110 ASN B O 1
ATOM 1732 N N . ILE B 1 111 ? 34.529 15.594 -12.549 1.00 17.14 111 ILE B N 1
ATOM 1733 C CA . ILE B 1 111 ? 35.898 15.282 -12.938 1.00 17.09 111 ILE B CA 1
ATOM 1734 C C . ILE B 1 111 ? 35.995 13.847 -13.430 1.00 19.66 111 ILE B C 1
ATOM 1735 O O . ILE B 1 111 ? 35.122 13.022 -13.156 1.00 20.74 111 ILE B O 1
ATOM 1740 N N . ASP B 1 112 ? 37.052 13.552 -14.169 1.00 23.60 112 ASP B N 1
ATOM 1741 C CA . ASP B 1 112 ? 37.288 12.190 -14.615 1.00 19.95 112 ASP B CA 1
ATOM 1742 C C . ASP B 1 112 ? 37.772 11.383 -13.416 1.00 17.55 112 ASP B C 1
ATOM 1743 O O . ASP B 1 112 ? 38.938 11.471 -13.038 1.00 17.88 112 ASP B O 1
ATOM 1748 N N . THR B 1 113 ? 36.874 10.613 -12.807 1.00 16.00 113 THR B N 1
ATOM 1749 C CA . THR B 1 113 ? 37.206 9.912 -11.563 1.00 20.11 113 THR B CA 1
ATOM 1750 C C . THR B 1 113 ? 38.233 8.788 -11.741 1.00 22.18 113 THR B C 1
ATOM 1751 O O . THR B 1 113 ? 38.929 8.424 -10.796 1.00 23.63 113 THR B O 1
ATOM 1755 N N . LYS B 1 114 ? 38.333 8.243 -12.947 1.00 28.61 114 LYS B N 1
ATOM 1756 C CA . LYS B 1 114 ? 39.345 7.224 -13.210 1.00 35.20 114 LYS B CA 1
ATOM 1757 C C . LYS B 1 114 ? 40.754 7.817 -13.216 1.00 29.09 114 LYS B C 1
ATOM 1758 O O . LYS B 1 114 ? 41.724 7.137 -12.877 1.00 28.00 114 LYS B O 1
ATOM 1764 N N . LYS B 1 115 ? 40.858 9.088 -13.594 1.00 24.43 115 LYS B N 1
ATOM 1765 C CA . LYS B 1 115 ? 42.147 9.763 -13.704 1.00 20.20 115 LYS B CA 1
ATOM 1766 C C . LYS B 1 115 ? 42.579 10.448 -12.409 1.00 25.88 115 LYS B C 1
ATOM 1767 O O . LYS B 1 115 ? 43.772 10.600 -12.143 1.00 29.33 115 LYS B O 1
ATOM 1773 N N . ARG B 1 116 ? 41.611 10.875 -11.609 1.00 23.71 116 ARG B N 1
ATOM 1774 C CA . ARG B 1 116 ? 41.923 11.715 -10.460 1.00 19.82 116 ARG B CA 1
ATOM 1775 C C . ARG B 1 116 ? 41.674 11.062 -9.102 1.00 18.41 116 ARG B C 1
ATOM 1776 O O . ARG B 1 116 ? 42.005 11.657 -8.081 1.00 24.50 116 ARG B O 1
ATOM 1784 N N . CYS B 1 117 ? 41.102 9.858 -9.079 1.00 18.11 117 CYS B N 1
ATOM 1785 C CA . CYS B 1 117 ? 40.646 9.284 -7.807 1.00 18.98 117 CYS B CA 1
ATOM 1786 C C . CYS B 1 117 ? 41.324 7.998 -7.320 1.00 31.27 117 CYS B C 1
ATOM 1787 O O . CYS B 1 117 ? 40.759 6.909 -7.419 1.00 34.53 117 CYS B O 1
ATOM 1790 N N . LYS B 1 118 ? 42.523 8.142 -6.763 1.00 49.30 118 LYS B N 1
ATOM 1791 C CA . LYS B 1 118 ? 43.177 7.049 -6.046 1.00 60.93 118 LYS B CA 1
ATOM 1792 C C . LYS B 1 118 ? 44.612 7.403 -5.662 1.00 62.99 118 LYS B C 1
ATOM 1793 O O . LYS B 1 118 ? 44.936 7.519 -4.479 1.00 62.54 118 LYS B O 1
#

Solvent-accessible surface area: 12673 Å² total; per-residue (Å²): 33,91,58,23,21,14,8,0,7,10,10,16,15,101,11,87,77,75,32,140,36,17,54,56,0,2,2,18,7,38,231,25,49,58,21,110,20,46,11,70,1,0,125,4,5,53,99,17,39,86,30,32,100,103,0,35,155,108,54,8,148,18,96,133,17,90,11,39,10,83,5,80,35,37,72,3,58,41,66,21,185,97,36,39,109,23,68,0,0,54,4,0,4,51,4,0,92,42,8,42,167,13,65,43,87,155,130,16,77,94,18,75,51,203,169,118,5,224,34,86,50,23,21,11,8,0,6,6,10,16,15,94,9,93,76,55,29,136,38,16,57,55,0,1,6,22,9,40,233,44,37,52,17,104,16,59,11,74,0,0,123,2,5,69,102,17,46,90,31,32,90,71,0,38,148,113,57,10,146,18,99,136,16,85,9,41,11,76,8,65,64,39,61,3,55,47,65,13,124,110,52,43,80,37,60,0,0,56,3,0,8,56,4,0,84,49,6,37,167,12,68,38,83,139,134,24,74,95,22,65,62,191,166,162,13,201

CATH classification: 1.20.90.10

Organism: Pseudechis australis (NCBI:txid8670)

GO terms:
  GO:0005576 extracellular region (C, EXP)

InterPro domains:
  IPR001211 Phospholipase A2 [PR00389] (2-12)
  IPR001211 Phospholipase A2 [PR00389] (18-36)
  IPR001211 Phospholipase A2 [PR00389] (37-55)
  IPR001211 Phospholipase A2 [PR00389] (66-80)
  IPR001211 Phospholipase A2 [PR00389] (84-100)
  IPR001211 Phospholipase A2 [PTHR11716] (1-117)
  IPR016090 Phospholipase A2-like, central domain [PF00068] (2-107)
  IPR016090 Phospholipase A2-like, central domain [SM00085] (1-118)
  IPR016090 Phospholipase A2-like, central domain [cd00125] (1-88)
  IPR033112 Phospholipase A2, aspartic acid active site [PS00119] (88-98)
  IPR033113 Phospholipase A2, histidine active site [PS00118] (44-51)
  IPR036444 Phospholipase A2 domain superfamily [G3DSA:1.20.90.10] (1-118)
  IPR036444 Phospholipase A2 domain superfamily [SSF48619] (1-117)

Foldseek 3Di:
DVVVLQVLLCLQQVNPDHSVQQQAFFQQRHPHAFADGPFQLSVLRNQLVVLCVVLVVLVDDLVPQDFDWDSDPSQIGGPDDDDSRRSSSVSSRSSSNSNNPTDDDSVRGNDDNVPPGD/DVVVLQVLLCLQQVNPDGSVQQCAFFQQRHPDHAADGPFQLSVLRVQLVVLCVVLVVQVDPLVPQDFDWDRDPSATGGPDDDHSRVSSSVSSSSSSNSNNVTDDDNVRGNDDNVVRGD

Radius of gyration: 19.85 Å; Cα contacts (8 Å, |Δi|>4): 435; chains: 2; bounding box: 59×47×31 Å

Secondary structure (DSSP, 8-state):
-HHHHHHHHHHHTTT-S-GGGGSSBTTTBSS---S---SHHHHHHHHHHHHHHHHHHTT--TTT----EEEETTEEEE---SHHHHHHHHHHHHHHHHHHHSPP-GGGBT--HHHH--/-HHHHHHHHHHHTTTSS-GGGGTTBTTTBSS---SS-SSHHHHHHHHHHHHHHHHHHTT--TTT----EEEETTEEEE---THHHHHHHHHHHHHHHHHHHSPP-GGGBS--HHHH--

Nearest PDB structures (foldseek):
  3v9m-assembly1_B  TM=9.995E-01  e=1.037E-20  Pseudechis australis
  3vc0-assembly1_A  TM=9.783E-01  e=2.964E-15  Oxyuranus scutellatus scutellatus
  3vbz-assembly1_A  TM=9.499E-01  e=4.469E-14  Oxyuranus scutellatus scutellatus
  1ae7-assembly1_A  TM=9.401E-01  e=1.845E-14  Notechis scutatus scutatus
  4e4c-assembly1_A-2  TM=9.658E-01  e=8.061E-14  Notechis scutatus scutatus